Protein AF-N1P8F9-F1 (afdb_monomer_lite)

Sequence (183 aa):
MQRSIFARFGNSSAAVSTLNRLSTTAAPHAKNGYATATGAGAAAATATASSTHAAAAAAAAANHSTQESGFDYEGLIDSELQKKRLDKSYRYFNNINRLAKEFPLAHRQREADKVTVWCSNDYLALSKHPEVLDAMHKTIDKYGCGAGGTRNIAGHNIPTLNLEAELATLHKKEGALVFRHVT

Foldseek 3Di:
DDDDDDDDDDDDDDDDDDDDDDDDDDDDDPDPDDDDDDDDDDDDDDDDDDDDDDDDDDDDPPPPPPPDDDDDPVVVVVVVVVVCVVVVVDDDDFAWAQDLVDPPWTAGPDPVRIDGDPPDPCVVSVVNPPVVVVVVVVCCVPPNDDQPDDCVPSNVDPVQVVVFVVVCVVVVHPTGHDDDDDD

Radius of gyration: 32.6 Å; chains: 1; bounding box: 85×46×85 Å

Structure (mmCIF, N/CA/C/O backbone):
data_AF-N1P8F9-F1
#
_entry.id   AF-N1P8F9-F1
#
loop_
_atom_site.group_PDB
_atom_site.id
_atom_site.type_symbol
_atom_site.label_atom_id
_atom_site.label_alt_id
_atom_site.label_comp_id
_atom_site.label_asym_id
_atom_site.label_entity_id
_atom_site.label_seq_id
_atom_site.pdbx_PDB_ins_code
_atom_site.Cartn_x
_atom_site.Cartn_y
_atom_site.Cartn_z
_atom_site.occupancy
_atom_site.B_iso_or_equiv
_atom_site.auth_seq_id
_atom_site.auth_comp_id
_atom_site.auth_asym_id
_atom_site.auth_atom_id
_atom_site.pdbx_PDB_model_num
ATOM 1 N N . MET A 1 1 ? -54.172 9.645 0.196 1.00 36.47 1 MET A N 1
ATOM 2 C CA . MET A 1 1 ? -54.503 9.492 -1.241 1.00 36.47 1 MET A CA 1
ATOM 3 C C . MET A 1 1 ? -53.285 8.870 -1.918 1.00 36.47 1 MET A C 1
ATOM 5 O O . MET A 1 1 ? -52.241 9.492 -1.876 1.00 36.47 1 MET A O 1
ATOM 9 N N . GLN A 1 2 ? -53.268 7.548 -2.155 1.00 29.28 2 GLN A N 1
ATOM 10 C CA . GLN A 1 2 ? -53.572 6.891 -3.452 1.00 29.28 2 GLN A CA 1
ATOM 11 C C . GLN A 1 2 ? -52.629 7.382 -4.578 1.00 29.28 2 GLN A C 1
ATOM 13 O O . GLN A 1 2 ? -52.598 8.574 -4.825 1.00 29.28 2 GLN A O 1
ATOM 18 N N . ARG A 1 3 ? -51.851 6.567 -5.310 1.00 32.72 3 ARG A N 1
ATOM 19 C CA . ARG A 1 3 ? -52.030 5.173 -5.757 1.00 32.72 3 ARG A CA 1
ATOM 20 C C . ARG A 1 3 ? -50.692 4.523 -6.158 1.00 32.72 3 ARG A C 1
ATOM 22 O O . ARG A 1 3 ? -49.811 5.173 -6.705 1.00 32.72 3 ARG A O 1
ATOM 29 N N . SER A 1 4 ? -50.640 3.213 -5.929 1.00 30.89 4 SER A N 1
ATOM 30 C CA . SER A 1 4 ? -49.749 2.210 -6.523 1.00 30.89 4 SER A CA 1
ATOM 31 C C . SER A 1 4 ? -50.079 1.984 -8.006 1.00 30.89 4 SER A C 1
ATOM 33 O O . SER A 1 4 ? -51.261 1.961 -8.352 1.00 30.89 4 SER A O 1
ATOM 35 N N . ILE A 1 5 ? -49.065 1.748 -8.848 1.00 36.06 5 ILE A N 1
ATOM 36 C CA . ILE A 1 5 ? -49.197 0.964 -10.085 1.00 36.06 5 ILE A CA 1
ATOM 37 C C . ILE A 1 5 ? -48.037 -0.034 -10.138 1.00 36.06 5 ILE A C 1
ATOM 39 O O . ILE A 1 5 ? -46.870 0.328 -10.253 1.00 36.06 5 ILE A O 1
ATOM 43 N N . PHE A 1 6 ? -48.406 -1.306 -10.038 1.00 30.72 6 PHE A N 1
ATOM 44 C CA . PHE A 1 6 ? -47.590 -2.486 -10.277 1.00 30.72 6 PHE A CA 1
ATOM 45 C C . PHE A 1 6 ? -48.003 -3.033 -11.650 1.00 30.72 6 PHE A C 1
ATOM 47 O O . PHE A 1 6 ? -49.199 -3.180 -11.899 1.00 30.72 6 PHE A O 1
ATOM 54 N N . ALA A 1 7 ? -47.053 -3.365 -12.524 1.00 34.94 7 ALA A N 1
ATOM 55 C CA . ALA A 1 7 ? -47.318 -4.161 -13.722 1.00 34.94 7 ALA A CA 1
ATOM 56 C C . ALA A 1 7 ? -46.212 -5.214 -13.885 1.00 34.94 7 ALA A C 1
ATOM 58 O O . ALA A 1 7 ? -45.071 -4.910 -14.223 1.00 34.94 7 ALA A O 1
ATOM 59 N N . ARG A 1 8 ? -46.578 -6.467 -13.600 1.00 31.03 8 ARG A N 1
ATOM 60 C CA . ARG A 1 8 ? -45.898 -7.697 -14.028 1.00 31.03 8 ARG A CA 1
ATOM 61 C C . ARG A 1 8 ? -46.559 -8.154 -15.329 1.00 31.03 8 ARG A C 1
ATOM 63 O O . ARG A 1 8 ? -47.783 -8.167 -15.359 1.00 31.03 8 ARG A O 1
ATOM 70 N N . PHE A 1 9 ? -45.777 -8.603 -16.311 1.00 29.11 9 PHE A N 1
ATOM 71 C CA . PHE A 1 9 ? -45.834 -9.937 -16.950 1.00 29.11 9 PHE A CA 1
ATOM 72 C C . PHE A 1 9 ? -45.071 -9.940 -18.285 1.00 29.11 9 PHE A C 1
ATOM 74 O O . PHE A 1 9 ? -45.156 -8.980 -19.041 1.00 29.11 9 PHE A O 1
ATOM 81 N N . GLY A 1 10 ? -44.413 -11.064 -18.600 1.00 27.61 10 GLY A N 1
ATOM 82 C CA . GLY A 1 10 ? -44.124 -11.441 -19.990 1.00 27.61 10 GLY A CA 1
ATOM 83 C C . GLY A 1 10 ? -42.717 -11.967 -20.254 1.00 27.61 10 GLY A C 1
ATOM 84 O O . GLY A 1 10 ? -41.857 -11.232 -20.715 1.00 27.61 10 GLY A O 1
ATOM 85 N N . ASN A 1 11 ? -42.503 -13.257 -19.997 1.00 31.14 11 ASN A N 1
ATOM 86 C CA . ASN A 1 11 ? -41.357 -14.034 -20.469 1.00 31.14 11 ASN A CA 1
ATOM 87 C C . ASN A 1 11 ? -41.611 -14.486 -21.922 1.00 31.14 11 ASN A C 1
ATOM 89 O O . ASN A 1 11 ? -42.681 -15.038 -22.184 1.00 31.14 11 ASN A O 1
ATOM 93 N N . SER A 1 12 ? -40.657 -14.317 -22.845 1.00 32.44 12 SER A N 1
ATOM 94 C CA . SER A 1 12 ? -40.515 -15.196 -24.018 1.00 32.44 12 SER A CA 1
ATOM 95 C C . SER A 1 12 ? -39.146 -15.076 -24.685 1.00 32.44 12 SER A C 1
ATOM 97 O O . SER A 1 12 ? -38.584 -14.000 -24.857 1.00 32.44 12 SER A O 1
ATOM 99 N N . SER A 1 13 ? -38.644 -16.261 -25.010 1.00 29.50 13 SER A N 1
ATOM 100 C CA . SER A 1 13 ? -37.364 -16.617 -25.604 1.00 29.50 13 SER A CA 1
ATOM 101 C C . SER A 1 13 ? -37.303 -16.326 -27.113 1.00 29.50 13 SER A C 1
ATOM 103 O O . SER A 1 13 ? -38.336 -16.244 -27.770 1.00 29.50 13 SER A O 1
ATOM 105 N N . ALA A 1 14 ? -36.069 -16.318 -27.631 1.00 29.25 14 ALA A N 1
ATOM 106 C CA . ALA A 1 14 ? -35.656 -16.505 -29.027 1.00 29.25 14 ALA A CA 1
ATOM 107 C C . ALA A 1 14 ? -35.648 -15.284 -29.972 1.00 29.25 14 ALA A C 1
ATOM 109 O O . ALA A 1 14 ? -36.623 -14.980 -30.647 1.00 29.25 14 ALA A O 1
ATOM 110 N N . ALA A 1 15 ? -34.453 -14.709 -30.151 1.00 33.34 15 ALA A N 1
ATOM 111 C CA . ALA A 1 15 ? -33.937 -14.336 -31.472 1.00 33.34 15 ALA A CA 1
ATOM 112 C C . ALA A 1 15 ? -32.396 -14.340 -31.433 1.00 33.34 15 ALA A C 1
ATOM 114 O O . ALA A 1 15 ? -31.750 -13.412 -30.954 1.00 33.34 15 ALA A O 1
ATOM 115 N N . VAL A 1 16 ? -31.824 -15.456 -31.886 1.00 33.06 16 VAL A N 1
ATOM 116 C CA . VAL A 1 16 ? -30.393 -15.684 -32.124 1.00 33.06 16 VAL A CA 1
ATOM 117 C C . VAL A 1 16 ? -30.084 -15.351 -33.590 1.00 33.06 16 VAL A C 1
ATOM 119 O O . VAL A 1 16 ? -30.884 -15.669 -34.466 1.00 33.06 16 VAL A O 1
ATOM 122 N N . SER A 1 17 ? -28.882 -14.815 -33.842 1.00 28.36 17 SER A N 1
ATOM 123 C CA . SER A 1 17 ? -28.271 -14.493 -35.152 1.00 28.36 17 SER A CA 1
ATOM 124 C C . SER A 1 17 ? -28.878 -13.259 -35.843 1.00 28.36 17 SER A C 1
ATOM 126 O O . SER A 1 17 ? -30.083 -13.113 -35.939 1.00 28.36 17 SER A O 1
ATOM 128 N N . THR A 1 18 ? -28.131 -12.287 -36.358 1.00 32.38 18 THR A N 1
ATOM 129 C CA . THR A 1 18 ? -26.958 -12.400 -37.227 1.00 32.38 18 THR A CA 1
ATOM 130 C C . THR A 1 18 ? -26.335 -11.009 -37.318 1.00 32.38 18 THR A C 1
ATOM 132 O O . THR A 1 18 ? -27.048 -10.096 -37.701 1.00 32.38 18 THR A O 1
ATOM 135 N N . LEU A 1 19 ? -25.048 -10.832 -37.011 1.00 33.06 19 LEU A N 1
ATOM 136 C CA . LEU A 1 19 ? -24.196 -9.787 -37.603 1.00 33.06 19 LEU A CA 1
ATOM 137 C C . LEU A 1 19 ? -22.738 -10.150 -37.292 1.00 33.06 19 LEU A C 1
ATOM 139 O O . LEU A 1 19 ? -22.164 -9.772 -36.275 1.00 33.06 19 LEU A O 1
ATOM 143 N N . ASN A 1 20 ? -22.169 -10.975 -38.167 1.00 32.41 20 ASN A N 1
ATOM 144 C CA . ASN A 1 20 ?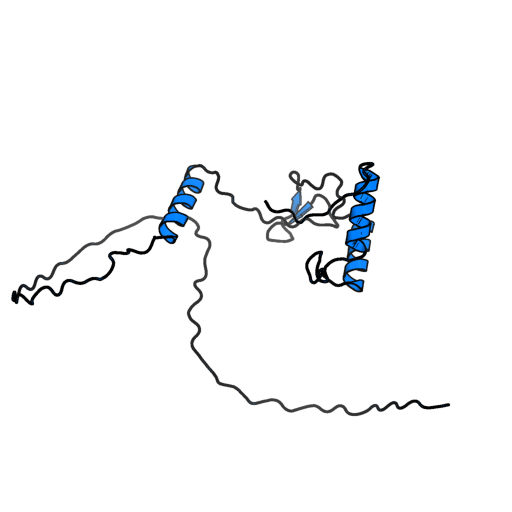 -20.736 -11.215 -38.252 1.00 32.41 20 ASN A CA 1
ATOM 145 C C . ASN A 1 20 ? -20.181 -10.366 -39.406 1.00 32.41 20 ASN A C 1
ATOM 147 O O . ASN A 1 20 ? -20.886 -10.161 -40.395 1.00 32.41 20 ASN A O 1
ATOM 151 N N . ARG A 1 21 ? -18.887 -10.030 -39.299 1.00 32.88 21 ARG A N 1
ATOM 152 C CA . ARG A 1 21 ? -17.953 -9.631 -40.369 1.00 32.88 21 ARG A CA 1
ATOM 153 C C . ARG A 1 21 ? -17.590 -8.138 -40.447 1.00 32.88 21 ARG A C 1
ATOM 155 O O . ARG A 1 21 ? -17.989 -7.440 -41.368 1.00 32.88 21 ARG A O 1
ATOM 162 N N . LEU A 1 22 ? -16.657 -7.725 -39.586 1.00 31.42 22 LEU A N 1
ATOM 163 C CA . LEU A 1 22 ? -15.491 -6.953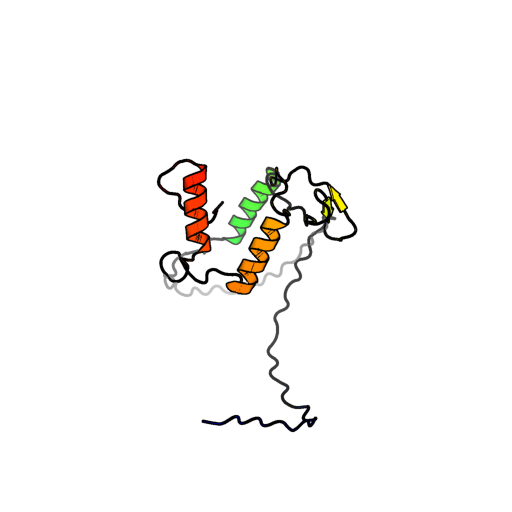 -40.033 1.00 31.42 22 LEU A CA 1
ATOM 164 C C . LEU A 1 22 ? -14.220 -7.587 -39.452 1.00 31.42 22 LEU A C 1
ATOM 166 O O . LEU A 1 22 ? -13.940 -7.513 -38.260 1.00 31.42 22 LEU A O 1
ATOM 170 N N . SER A 1 23 ? -13.489 -8.270 -40.327 1.00 30.50 23 SER A N 1
ATOM 171 C CA . SER A 1 23 ? -12.145 -8.787 -40.110 1.00 30.50 23 SER A CA 1
ATOM 172 C C . SER A 1 23 ? -11.137 -7.736 -40.569 1.00 30.50 23 SER A C 1
ATOM 174 O O . SER A 1 23 ? -11.050 -7.477 -41.770 1.00 30.50 23 SER A O 1
ATOM 176 N N . THR A 1 24 ? -10.345 -7.194 -39.645 1.00 34.19 24 THR A N 1
ATOM 177 C CA . THR A 1 24 ? -9.133 -6.440 -39.984 1.00 34.19 24 THR A CA 1
ATOM 178 C C . THR A 1 24 ? -7.989 -6.939 -39.104 1.00 34.19 24 THR A C 1
ATOM 180 O O . THR A 1 24 ? -7.948 -6.715 -37.901 1.00 34.19 24 THR A O 1
ATOM 183 N N . THR A 1 25 ? -7.139 -7.728 -39.752 1.00 32.22 25 THR A N 1
ATOM 184 C CA . THR A 1 25 ? -5.756 -8.136 -39.475 1.00 32.22 25 THR A CA 1
ATOM 185 C C . THR A 1 25 ? -5.155 -7.729 -38.120 1.00 32.22 25 THR A C 1
ATOM 187 O O . THR A 1 25 ? -4.648 -6.624 -37.951 1.00 32.22 25 THR A O 1
ATOM 190 N N . ALA A 1 26 ? -5.132 -8.673 -37.174 1.00 31.50 26 ALA A N 1
ATOM 191 C CA . ALA A 1 26 ? -4.334 -8.578 -35.955 1.00 31.50 26 ALA A CA 1
ATOM 192 C C . ALA A 1 26 ? -2.853 -8.850 -36.275 1.00 31.50 26 ALA A C 1
ATOM 194 O O . ALA A 1 26 ? -2.502 -9.923 -36.766 1.00 31.50 26 ALA A O 1
ATOM 195 N N . ALA A 1 27 ? -1.988 -7.877 -35.987 1.00 36.25 27 ALA A N 1
ATOM 196 C CA . ALA A 1 27 ? -0.541 -8.065 -35.973 1.00 36.25 27 ALA A CA 1
ATOM 197 C C . ALA A 1 27 ? -0.156 -9.101 -34.894 1.00 36.25 27 ALA A C 1
ATOM 199 O O . ALA A 1 27 ? -0.745 -9.087 -33.806 1.00 36.25 27 ALA A O 1
ATOM 200 N N . PRO A 1 28 ? 0.804 -10.007 -35.149 1.00 33.66 28 PRO A N 1
ATOM 201 C CA . PRO A 1 28 ? 1.161 -11.035 -34.183 1.00 33.66 28 PRO A CA 1
ATOM 202 C C . PRO A 1 28 ? 1.828 -10.393 -32.960 1.00 33.66 28 PRO A C 1
ATOM 204 O O . PRO A 1 28 ? 2.944 -9.887 -33.033 1.00 33.66 28 PRO A O 1
ATOM 207 N N . HIS A 1 29 ? 1.136 -10.427 -31.819 1.00 34.41 29 HIS A N 1
ATOM 208 C CA . HIS A 1 29 ? 1.730 -10.154 -30.514 1.00 34.41 29 HIS A CA 1
ATOM 209 C C . HIS A 1 29 ? 2.824 -11.196 -30.252 1.00 34.41 29 HIS A C 1
ATOM 211 O O . HIS A 1 29 ? 2.536 -12.379 -30.042 1.00 34.41 29 HIS A O 1
ATOM 217 N N . ALA A 1 30 ? 4.080 -10.752 -30.277 1.00 34.31 30 ALA A N 1
ATOM 218 C CA . ALA A 1 30 ? 5.214 -11.552 -29.853 1.00 34.31 30 ALA A CA 1
ATOM 219 C C . ALA A 1 30 ? 5.015 -11.942 -28.382 1.00 34.31 30 ALA A C 1
ATOM 221 O O . ALA A 1 30 ? 4.929 -11.099 -27.489 1.00 34.31 30 ALA A O 1
ATOM 222 N N . LYS A 1 31 ? 4.892 -13.246 -28.126 1.00 32.34 31 LYS A N 1
ATOM 223 C CA . LYS A 1 31 ? 4.905 -13.787 -26.769 1.00 32.34 31 LYS A CA 1
ATOM 224 C C . LYS A 1 31 ? 6.326 -13.617 -26.236 1.00 32.34 31 LYS A C 1
ATOM 226 O O . LYS A 1 31 ? 7.205 -14.387 -26.613 1.00 32.34 31 LYS A O 1
ATOM 231 N N . ASN A 1 32 ? 6.548 -12.631 -25.370 1.00 35.62 32 ASN A N 1
ATOM 232 C CA . ASN A 1 32 ? 7.801 -12.507 -24.630 1.00 35.62 32 ASN A CA 1
ATOM 233 C C . ASN A 1 32 ? 7.923 -13.695 -23.665 1.00 35.62 32 ASN A C 1
ATOM 235 O O . ASN A 1 32 ? 7.431 -13.664 -22.539 1.00 35.62 32 ASN A O 1
ATOM 239 N N . GLY A 1 33 ? 8.539 -14.775 -24.144 1.00 33.12 33 GLY A N 1
ATOM 240 C CA . GLY A 1 33 ? 9.003 -15.875 -23.316 1.00 33.12 33 GLY A CA 1
ATOM 241 C C . GLY A 1 33 ? 10.196 -15.411 -22.488 1.00 33.12 33 GLY A C 1
ATOM 242 O O . GLY A 1 33 ? 11.136 -14.821 -23.015 1.00 33.12 33 GLY A O 1
ATOM 243 N N . TYR A 1 34 ? 10.160 -15.663 -21.183 1.00 35.88 34 TYR A N 1
ATOM 244 C CA . TYR A 1 34 ? 11.325 -15.484 -20.326 1.00 35.88 34 TYR A CA 1
ATOM 245 C C . TYR A 1 34 ? 12.430 -16.439 -20.796 1.00 35.88 34 TYR A C 1
ATOM 247 O O . TYR A 1 34 ? 12.251 -17.656 -20.769 1.00 35.88 34 TYR A O 1
ATOM 255 N N . ALA A 1 35 ? 13.549 -15.887 -21.266 1.00 41.06 35 ALA A N 1
ATOM 256 C CA . ALA A 1 35 ? 14.666 -16.667 -21.779 1.00 41.06 35 ALA A CA 1
ATOM 257 C C . ALA A 1 35 ? 15.420 -17.364 -20.635 1.00 41.06 35 ALA A C 1
ATOM 259 O O . ALA A 1 35 ? 16.011 -16.715 -19.771 1.00 41.06 35 ALA A O 1
ATOM 260 N N . THR A 1 36 ? 15.423 -18.696 -20.657 1.00 35.50 36 THR A N 1
ATOM 261 C CA . THR A 1 36 ? 16.392 -19.543 -19.956 1.00 35.50 36 THR A CA 1
ATOM 262 C C . THR A 1 36 ? 17.626 -19.717 -20.844 1.00 35.50 36 THR A C 1
ATOM 264 O O . THR A 1 36 ? 17.520 -19.993 -22.036 1.00 35.50 36 THR A O 1
ATOM 267 N N . ALA A 1 37 ? 18.812 -19.498 -20.280 1.00 34.03 37 ALA A N 1
ATOM 268 C CA . ALA A 1 37 ? 20.069 -19.458 -21.020 1.00 34.03 37 ALA A CA 1
ATOM 269 C C . ALA A 1 37 ? 20.584 -20.864 -21.376 1.00 34.03 37 ALA A C 1
ATOM 271 O O . ALA A 1 37 ? 20.960 -21.602 -20.471 1.00 34.03 37 ALA A O 1
ATOM 272 N N . THR A 1 38 ? 20.699 -21.188 -22.671 1.00 33.59 38 THR A N 1
ATOM 273 C CA . THR A 1 38 ? 21.616 -22.227 -23.185 1.00 33.59 38 THR A CA 1
ATOM 274 C C . THR A 1 38 ? 22.001 -21.967 -24.648 1.00 33.59 38 THR A C 1
ATOM 276 O O . THR A 1 38 ? 21.130 -21.968 -25.512 1.00 33.59 38 THR A O 1
ATOM 279 N N . GLY A 1 39 ? 23.309 -21.856 -24.917 1.00 31.88 39 GLY A N 1
ATOM 280 C CA . GLY A 1 39 ? 23.937 -22.367 -26.147 1.00 31.88 39 GLY A CA 1
ATOM 281 C C . GLY A 1 39 ? 24.210 -21.376 -27.282 1.00 31.88 39 GLY A C 1
ATOM 282 O O . GLY A 1 39 ? 23.336 -21.088 -28.086 1.00 31.88 39 GLY A O 1
ATOM 283 N N . ALA A 1 40 ? 25.465 -20.935 -27.388 1.00 29.08 40 ALA A N 1
ATOM 284 C CA . ALA A 1 40 ? 26.034 -20.251 -28.548 1.00 29.08 40 ALA A CA 1
ATOM 285 C C . ALA A 1 40 ? 26.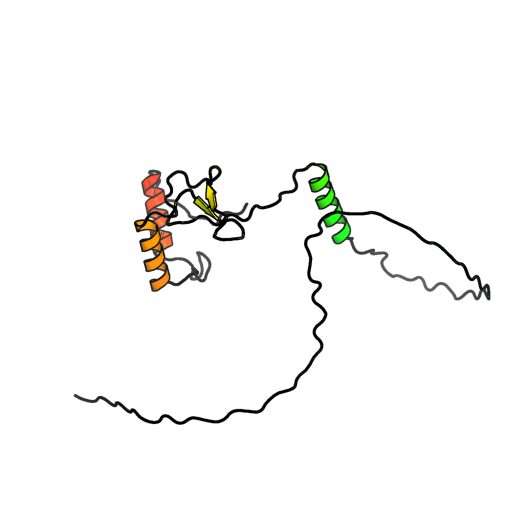300 -21.224 -29.714 1.00 29.08 40 ALA A C 1
ATOM 287 O O . ALA A 1 40 ? 26.651 -22.379 -29.473 1.00 29.08 40 ALA A O 1
ATOM 288 N N . GLY A 1 41 ? 26.246 -20.741 -30.963 1.00 28.27 41 GLY A N 1
ATOM 289 C CA . GLY A 1 41 ? 26.826 -21.476 -32.089 1.00 28.27 41 GLY A CA 1
ATOM 290 C C . GLY A 1 41 ? 26.500 -20.961 -33.495 1.00 28.27 41 GLY A C 1
ATOM 291 O O . GLY A 1 41 ? 25.357 -21.017 -33.924 1.00 28.27 41 GLY A O 1
ATOM 292 N N . ALA A 1 42 ? 27.575 -20.617 -34.211 1.00 29.86 42 ALA A N 1
ATOM 293 C CA . ALA A 1 42 ? 27.784 -20.706 -35.662 1.00 29.86 42 ALA A CA 1
ATOM 294 C C . ALA A 1 42 ? 27.344 -19.548 -36.585 1.00 29.86 42 ALA A C 1
ATOM 296 O O . ALA A 1 42 ? 26.180 -19.338 -36.911 1.00 29.86 42 ALA A O 1
ATOM 297 N N . ALA A 1 43 ? 28.380 -18.867 -37.079 1.00 29.75 43 ALA A N 1
ATOM 298 C CA . ALA A 1 43 ? 28.417 -17.999 -38.245 1.00 29.75 43 ALA A CA 1
ATOM 299 C C . ALA A 1 43 ? 28.327 -18.781 -39.571 1.00 29.75 43 ALA A C 1
ATOM 301 O O . ALA A 1 43 ? 28.744 -19.937 -39.633 1.00 29.75 43 ALA A O 1
ATOM 302 N N . ALA A 1 44 ? 27.924 -18.098 -40.649 1.00 30.22 44 ALA A N 1
ATOM 303 C CA . ALA A 1 44 ? 28.349 -18.415 -42.014 1.00 30.22 44 ALA A CA 1
ATOM 304 C C . ALA A 1 44 ? 28.272 -17.170 -42.925 1.00 30.22 44 ALA A C 1
ATOM 306 O O . ALA A 1 44 ? 27.201 -16.612 -43.151 1.00 30.22 44 ALA A O 1
ATOM 307 N N . ALA A 1 45 ? 29.435 -16.756 -43.437 1.00 28.25 45 ALA A N 1
ATOM 308 C CA . ALA A 1 45 ? 29.609 -15.899 -44.614 1.00 28.25 45 ALA A CA 1
ATOM 309 C C . ALA A 1 45 ? 29.226 -16.686 -45.886 1.00 28.25 45 ALA A C 1
ATOM 311 O O . ALA A 1 45 ? 29.300 -17.913 -45.891 1.00 28.25 45 ALA A O 1
ATOM 312 N N . THR A 1 46 ? 28.800 -16.084 -47.000 1.00 26.86 46 THR A N 1
ATOM 313 C CA . THR A 1 46 ? 29.565 -15.606 -48.193 1.00 26.86 46 THR A CA 1
ATOM 314 C C . THR A 1 46 ? 28.454 -15.497 -49.284 1.00 26.86 46 THR A C 1
ATOM 316 O O . THR A 1 46 ? 27.503 -16.267 -49.219 1.00 26.86 46 THR A O 1
ATOM 319 N N . ALA A 1 47 ? 28.381 -14.607 -50.275 1.00 29.20 47 ALA A N 1
ATOM 320 C CA . ALA A 1 47 ? 29.374 -14.259 -51.275 1.00 29.20 47 ALA A CA 1
ATOM 321 C C . ALA A 1 47 ? 28.922 -13.063 -52.138 1.00 29.20 47 ALA A C 1
ATOM 323 O O . ALA A 1 47 ? 27.740 -12.776 -52.314 1.00 29.20 47 ALA A O 1
ATOM 324 N N . THR A 1 48 ? 29.946 -12.430 -52.690 1.00 27.77 48 THR A N 1
ATOM 325 C CA . THR A 1 48 ? 30.040 -11.293 -53.601 1.00 27.77 48 THR A CA 1
ATOM 326 C C . THR A 1 48 ? 29.405 -11.533 -54.976 1.00 27.77 48 THR A C 1
ATOM 328 O O . THR A 1 48 ? 29.597 -12.592 -55.567 1.00 27.77 48 THR A O 1
ATOM 331 N N . ALA A 1 49 ? 28.790 -10.496 -55.554 1.00 30.83 49 ALA A N 1
ATOM 332 C CA . ALA A 1 49 ? 28.678 -10.343 -57.005 1.00 30.83 49 ALA A CA 1
ATOM 333 C C . ALA A 1 49 ? 28.850 -8.864 -57.387 1.00 30.83 49 ALA A C 1
ATOM 335 O O . ALA A 1 49 ? 27.967 -8.034 -57.181 1.00 30.83 49 ALA A O 1
ATOM 336 N N . SER A 1 50 ? 30.028 -8.545 -57.918 1.00 29.23 50 SER A N 1
ATOM 337 C CA . SER A 1 50 ? 30.372 -7.246 -58.488 1.00 29.23 50 SER A CA 1
ATOM 338 C C . SER A 1 50 ? 29.761 -7.117 -59.883 1.00 29.23 50 SER A C 1
ATOM 340 O O . SER A 1 50 ? 29.999 -7.969 -60.735 1.00 29.23 50 SER A O 1
ATOM 342 N N . SER A 1 51 ? 29.042 -6.027 -60.150 1.00 32.66 51 SER A N 1
ATOM 343 C CA . SER A 1 51 ? 28.820 -5.554 -61.520 1.00 32.66 51 SER A CA 1
ATOM 344 C C . SER A 1 51 ? 29.081 -4.051 -61.582 1.00 32.66 51 SER A C 1
ATOM 346 O O . SER A 1 51 ? 28.355 -3.220 -61.048 1.00 32.66 51 SER A O 1
ATOM 348 N N . THR A 1 52 ? 30.221 -3.721 -62.175 1.00 31.98 52 THR A N 1
ATOM 349 C CA . THR A 1 52 ? 30.641 -2.380 -62.570 1.00 31.98 52 THR A CA 1
ATOM 350 C C . THR A 1 52 ? 29.871 -1.967 -63.813 1.00 31.98 52 THR A C 1
ATOM 352 O O . THR A 1 52 ? 30.049 -2.648 -64.811 1.00 31.98 52 THR A O 1
ATOM 355 N N . HIS A 1 53 ? 29.127 -0.856 -63.810 1.00 29.20 53 HIS A N 1
ATOM 356 C CA . HIS A 1 53 ? 28.967 -0.019 -65.007 1.00 29.20 53 HIS A CA 1
ATOM 357 C C . HIS A 1 53 ? 28.520 1.416 -64.680 1.00 29.20 53 HIS A C 1
ATOM 359 O O . HIS A 1 53 ? 27.546 1.643 -63.972 1.00 29.20 53 HIS A O 1
ATOM 365 N N . ALA A 1 54 ? 29.237 2.340 -65.327 1.00 29.73 54 ALA A N 1
ATOM 366 C CA . ALA A 1 54 ? 28.838 3.678 -65.758 1.00 29.73 54 ALA A CA 1
ATOM 367 C C . ALA A 1 54 ? 28.693 4.782 -64.695 1.00 29.73 54 ALA A C 1
ATOM 369 O O . ALA A 1 54 ? 27.638 5.023 -64.117 1.00 29.73 54 ALA A O 1
ATOM 370 N N . ALA A 1 55 ? 29.778 5.549 -64.561 1.00 35.31 55 ALA A N 1
ATOM 371 C CA . ALA A 1 55 ? 29.764 6.905 -64.042 1.00 35.31 55 ALA A CA 1
ATOM 372 C C . ALA A 1 55 ? 28.946 7.829 -64.964 1.00 35.31 55 ALA A C 1
ATOM 374 O O . ALA A 1 55 ? 29.268 7.980 -66.142 1.00 35.31 55 ALA A O 1
ATOM 375 N N . ALA A 1 56 ? 27.938 8.493 -64.404 1.00 32.78 56 ALA A N 1
ATOM 376 C CA . ALA A 1 56 ? 27.336 9.694 -64.967 1.00 32.78 56 ALA A CA 1
ATOM 377 C C . ALA A 1 56 ? 27.202 10.719 -63.835 1.00 32.78 56 ALA A C 1
ATOM 379 O O . ALA A 1 56 ? 26.433 10.538 -62.893 1.00 32.78 56 ALA A O 1
ATOM 380 N N . ALA A 1 57 ? 28.025 11.764 -63.906 1.00 41.03 57 ALA A N 1
ATOM 381 C CA . ALA A 1 57 ? 28.032 12.873 -62.969 1.00 41.03 57 ALA A CA 1
ATOM 382 C C . ALA A 1 57 ? 26.748 13.701 -63.137 1.00 41.03 57 ALA A C 1
ATOM 384 O O . ALA A 1 57 ? 26.631 14.499 -64.065 1.00 41.03 57 ALA A O 1
ATOM 385 N N . ALA A 1 58 ? 25.786 13.497 -62.238 1.00 38.53 58 ALA A N 1
ATOM 386 C CA . ALA A 1 58 ? 24.647 14.385 -62.060 1.00 38.53 58 ALA A CA 1
ATOM 387 C C . ALA A 1 58 ? 24.999 15.425 -60.988 1.00 38.53 58 ALA A C 1
ATOM 389 O O . ALA A 1 58 ? 25.458 15.084 -59.898 1.00 38.53 58 ALA A O 1
ATOM 390 N N . ALA A 1 59 ? 24.826 16.695 -61.349 1.00 40.09 59 ALA A N 1
ATOM 391 C CA . ALA A 1 59 ? 25.132 17.866 -60.545 1.00 40.09 59 ALA A CA 1
ATOM 392 C C . ALA A 1 59 ? 24.599 17.744 -59.107 1.00 40.09 59 ALA A C 1
ATOM 394 O O . ALA A 1 59 ? 23.421 17.461 -58.885 1.00 40.09 59 ALA A O 1
ATOM 395 N N . ALA A 1 60 ? 25.487 17.981 -58.141 1.00 46.16 60 ALA A N 1
ATOM 396 C CA . ALA A 1 60 ? 25.173 17.995 -56.723 1.00 46.16 60 ALA A CA 1
ATOM 397 C C . ALA A 1 60 ? 24.232 19.167 -56.410 1.00 46.16 60 ALA A C 1
ATOM 399 O O . ALA A 1 60 ? 24.671 20.288 -56.153 1.00 46.16 60 ALA A O 1
ATOM 400 N N . ALA A 1 61 ? 22.926 18.905 -56.427 1.00 46.56 61 ALA A N 1
ATOM 401 C CA . ALA A 1 61 ? 21.985 19.716 -55.675 1.00 46.56 61 ALA A CA 1
ATOM 402 C C . ALA A 1 61 ? 22.438 19.666 -54.210 1.00 46.56 61 ALA A C 1
ATOM 404 O O . ALA A 1 61 ? 22.512 18.585 -53.623 1.00 46.56 61 ALA A O 1
ATOM 405 N N . ALA A 1 62 ? 22.816 20.816 -53.648 1.00 49.31 62 ALA A N 1
ATOM 406 C CA . ALA A 1 62 ? 23.169 20.923 -52.241 1.00 49.31 62 ALA A CA 1
ATOM 407 C C . ALA A 1 62 ? 21.954 20.482 -51.417 1.00 49.31 62 ALA A C 1
ATOM 409 O O . ALA A 1 62 ? 20.956 21.193 -51.308 1.00 49.31 62 ALA A O 1
ATOM 410 N N . ASN A 1 63 ? 22.016 19.252 -50.914 1.00 53.88 63 ASN A N 1
ATOM 411 C CA . ASN A 1 63 ? 20.953 18.661 -50.130 1.00 53.88 63 ASN A CA 1
ATOM 412 C C . ASN A 1 63 ? 20.990 19.343 -48.759 1.00 53.88 63 ASN A C 1
ATOM 414 O O . ASN A 1 63 ? 21.800 18.998 -47.903 1.00 53.88 63 ASN A O 1
ATOM 418 N N . HIS A 1 64 ? 20.147 20.356 -48.566 1.00 54.72 64 HIS A N 1
ATOM 419 C CA . HIS A 1 64 ? 19.958 21.038 -47.283 1.00 54.72 64 HIS A CA 1
ATOM 420 C C . HIS A 1 64 ? 19.137 20.185 -46.298 1.00 54.72 64 HIS A C 1
ATOM 422 O O . HIS A 1 64 ? 18.376 20.711 -45.490 1.00 54.72 64 HIS A O 1
ATOM 428 N N . SER A 1 65 ? 19.265 18.857 -46.362 1.00 58.88 65 SER A N 1
ATOM 429 C CA . SER A 1 65 ? 18.728 17.972 -45.339 1.00 58.88 65 SER A CA 1
ATOM 430 C C . SER A 1 65 ? 19.593 18.119 -44.091 1.00 58.88 65 SER A C 1
ATOM 432 O O . SER A 1 65 ? 20.787 17.813 -44.116 1.00 58.88 65 SER A O 1
ATOM 434 N N . THR A 1 66 ? 19.004 18.602 -43.004 1.00 58.88 66 THR A N 1
ATOM 435 C CA . THR A 1 66 ? 19.608 18.583 -41.670 1.00 58.88 66 THR A CA 1
ATOM 436 C C . THR A 1 66 ? 20.111 17.171 -41.353 1.00 58.88 66 THR A C 1
ATOM 438 O O . THR A 1 66 ? 19.336 16.218 -41.406 1.00 58.88 66 THR A O 1
ATOM 441 N N . GLN A 1 67 ? 21.408 17.035 -41.057 1.00 61.62 67 GLN A N 1
ATOM 442 C CA . GLN A 1 67 ? 22.090 15.788 -40.663 1.00 61.62 67 GLN A CA 1
ATOM 443 C C . GLN A 1 67 ? 21.709 15.381 -39.228 1.00 61.62 67 GLN A C 1
ATOM 445 O O . GLN A 1 67 ? 22.557 15.187 -38.364 1.00 61.62 67 GLN A O 1
ATOM 450 N N . GLU A 1 68 ? 20.415 15.315 -38.949 1.00 66.38 68 GLU A N 1
ATOM 451 C CA . GLU A 1 68 ? 19.889 14.922 -37.648 1.00 66.38 68 GLU A CA 1
ATOM 452 C C . GLU A 1 68 ? 19.696 13.401 -37.671 1.00 66.38 68 GLU A C 1
ATOM 454 O O . GLU A 1 68 ? 18.658 12.888 -38.091 1.00 66.38 68 GLU A O 1
ATOM 459 N N . SER A 1 69 ? 20.722 12.651 -37.261 1.00 75.75 69 SER A N 1
ATOM 460 C CA . SER A 1 69 ? 20.522 11.253 -36.879 1.00 75.75 69 SER A CA 1
ATOM 461 C C . SER A 1 69 ? 19.727 11.227 -35.574 1.00 75.75 69 SER A C 1
ATOM 463 O O . SER A 1 69 ? 20.194 11.762 -34.567 1.00 75.75 69 SER A O 1
ATOM 465 N N . GLY A 1 70 ? 18.536 10.624 -35.583 1.00 83.19 70 GLY A N 1
ATOM 466 C CA . GLY A 1 70 ? 17.721 10.484 -34.377 1.00 83.19 70 GLY A CA 1
ATOM 467 C C . GLY A 1 70 ? 18.494 9.796 -33.247 1.00 83.19 70 GLY A C 1
ATOM 468 O O . GLY A 1 70 ? 19.275 8.876 -33.490 1.00 83.19 70 GLY A O 1
ATOM 469 N N . PHE A 1 71 ? 18.295 10.259 -32.014 1.00 88.50 71 PHE A N 1
ATOM 470 C CA . PHE A 1 71 ? 18.919 9.658 -30.838 1.00 88.50 71 PHE A CA 1
ATOM 471 C C . PHE A 1 71 ? 18.427 8.215 -30.640 1.00 88.50 71 PHE A C 1
ATOM 473 O O . PHE A 1 71 ? 17.219 7.972 -30.613 1.00 88.50 71 PHE A O 1
ATOM 480 N N . ASP A 1 72 ? 19.351 7.265 -30.474 1.00 92.19 72 ASP A N 1
ATOM 481 C CA . ASP A 1 72 ? 19.015 5.864 -30.208 1.00 92.19 72 ASP A CA 1
ATOM 482 C C . ASP A 1 72 ? 18.655 5.657 -28.728 1.00 92.19 72 ASP A C 1
ATOM 484 O O . ASP A 1 72 ? 19.507 5.435 -27.861 1.00 92.19 72 ASP A O 1
ATOM 48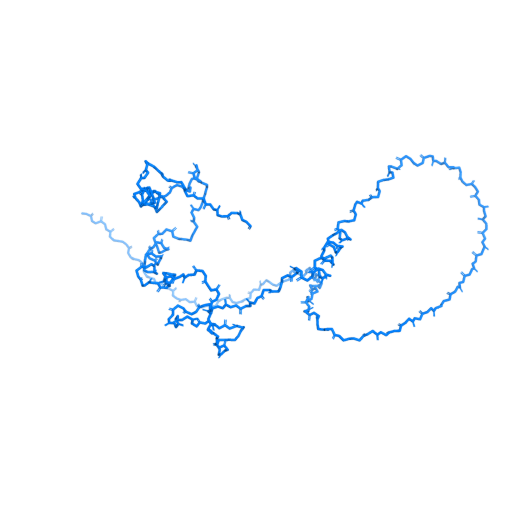8 N N . TYR A 1 73 ? 17.360 5.751 -28.433 1.00 95.12 73 TYR A N 1
ATOM 489 C CA . TYR A 1 73 ? 16.830 5.497 -27.097 1.00 95.12 73 TYR A CA 1
ATOM 490 C C . TYR A 1 73 ? 16.926 4.022 -26.694 1.00 95.12 73 TYR A C 1
ATOM 492 O O . TYR A 1 73 ? 17.159 3.741 -25.518 1.00 95.12 73 TYR A O 1
ATOM 500 N N . GLU A 1 74 ? 16.759 3.086 -27.634 1.00 94.25 74 GLU A N 1
ATOM 501 C CA . GLU A 1 74 ? 16.791 1.650 -27.333 1.00 94.25 74 GLU A CA 1
ATOM 502 C C . GLU A 1 74 ? 18.201 1.225 -26.922 1.00 94.25 74 GLU A C 1
ATOM 504 O O . GLU A 1 74 ? 18.378 0.636 -25.854 1.00 94.25 74 GLU A O 1
ATOM 509 N N . GLY A 1 75 ? 19.217 1.639 -27.686 1.00 94.19 75 GLY A N 1
ATOM 510 C CA . GLY A 1 75 ? 20.618 1.385 -27.359 1.00 94.19 75 GLY A CA 1
ATOM 511 C C . GLY A 1 75 ? 21.047 1.994 -26.021 1.00 94.19 75 GLY A C 1
ATOM 512 O O . GLY A 1 75 ? 21.798 1.366 -25.268 1.00 94.19 75 GLY A O 1
ATOM 513 N N . LEU A 1 76 ? 20.539 3.184 -25.667 1.00 95.25 76 LEU A N 1
ATOM 514 C CA . LEU A 1 76 ? 20.790 3.773 -24.347 1.00 95.25 76 LEU A CA 1
ATOM 515 C C . LEU A 1 76 ? 20.153 2.944 -23.223 1.00 95.25 76 LEU A C 1
ATOM 517 O O . LEU A 1 76 ? 20.828 2.649 -22.235 1.00 95.25 76 LEU A O 1
ATOM 521 N N . ILE A 1 77 ? 18.878 2.565 -23.358 1.00 96.56 77 ILE A N 1
ATOM 522 C CA . ILE A 1 77 ? 18.161 1.776 -22.342 1.00 96.56 77 ILE A CA 1
ATOM 523 C C . ILE A 1 77 ? 18.861 0.433 -22.128 1.00 96.56 77 ILE A C 1
ATOM 525 O O . ILE A 1 77 ? 19.098 0.036 -20.983 1.00 96.56 77 ILE A O 1
ATOM 529 N N . ASP A 1 78 ? 19.245 -0.238 -23.213 1.00 96.19 78 ASP A N 1
ATOM 530 C CA . ASP A 1 78 ? 19.946 -1.514 -23.150 1.00 96.19 78 ASP A CA 1
ATOM 531 C C . ASP A 1 78 ? 21.324 -1.373 -22.509 1.00 96.19 78 ASP A C 1
ATOM 533 O O . ASP A 1 78 ? 21.685 -2.178 -21.648 1.00 96.19 78 ASP A O 1
ATOM 537 N N . SER A 1 79 ? 22.079 -0.329 -22.854 1.00 96.00 79 SER A N 1
ATOM 538 C CA . SER A 1 79 ? 23.380 -0.050 -22.242 1.00 96.00 79 SER A CA 1
ATOM 539 C C . SER A 1 79 ? 23.270 0.133 -20.724 1.00 96.00 79 SER A C 1
ATOM 541 O O . SER A 1 79 ? 23.980 -0.532 -19.963 1.00 96.00 79 SER A O 1
ATOM 543 N N . GLU A 1 80 ? 22.332 0.961 -20.253 1.00 96.38 80 GLU A N 1
ATOM 544 C CA . GLU A 1 80 ? 22.100 1.176 -18.818 1.00 96.38 80 GLU A CA 1
ATOM 545 C C . GLU A 1 80 ? 21.608 -0.095 -18.107 1.00 96.38 80 GLU A C 1
ATOM 547 O O . GLU A 1 80 ? 22.027 -0.411 -16.987 1.00 96.38 80 GLU A O 1
ATOM 552 N N . LEU A 1 81 ? 20.770 -0.889 -18.774 1.00 95.81 81 LEU A N 1
ATOM 553 C CA . LEU A 1 81 ? 20.308 -2.169 -18.252 1.00 95.81 81 LEU A CA 1
ATOM 554 C C . LEU A 1 81 ? 21.455 -3.181 -18.121 1.00 95.81 81 LEU A C 1
ATOM 556 O O . LEU A 1 81 ? 21.534 -3.898 -17.119 1.00 95.81 81 LEU A O 1
ATOM 560 N N . GLN A 1 82 ? 22.361 -3.238 -19.100 1.00 96.00 82 GLN A N 1
ATOM 561 C CA . GLN A 1 82 ? 23.529 -4.115 -19.051 1.00 96.00 82 GLN A CA 1
ATOM 562 C C . GLN A 1 82 ? 24.508 -3.697 -17.955 1.00 96.00 82 GLN A C 1
ATOM 564 O O . GLN A 1 82 ? 25.004 -4.571 -17.244 1.00 96.00 82 GLN A O 1
ATOM 569 N N . LYS A 1 83 ? 24.708 -2.391 -17.724 1.00 96.69 83 LYS A N 1
ATOM 570 C CA . LYS A 1 83 ? 25.484 -1.902 -16.570 1.00 96.69 83 LYS A CA 1
ATOM 571 C C . LYS A 1 83 ? 24.920 -2.451 -15.256 1.00 96.69 83 LYS A C 1
ATOM 573 O O . LYS A 1 83 ? 25.674 -3.019 -14.470 1.00 96.69 83 LYS A O 1
ATOM 578 N N . LYS A 1 84 ? 23.591 -2.415 -15.079 1.00 96.94 84 LYS A N 1
ATOM 579 C CA . LYS A 1 84 ? 22.912 -2.982 -13.896 1.00 96.94 84 LYS A CA 1
ATOM 580 C C . LYS A 1 84 ? 22.990 -4.508 -13.777 1.00 96.94 84 LYS A C 1
ATOM 582 O O . LYS A 1 84 ? 22.869 -5.090 -12.698 1.00 96.94 84 LYS A O 1
ATOM 587 N N . ARG A 1 85 ? 23.113 -5.214 -14.898 1.00 95.75 85 ARG A N 1
ATOM 588 C CA . ARG A 1 85 ? 23.295 -6.675 -14.896 1.00 95.75 85 ARG A CA 1
ATOM 589 C C . ARG A 1 85 ? 24.736 -7.055 -14.576 1.00 95.75 85 ARG A C 1
ATOM 591 O O . ARG A 1 85 ? 24.961 -8.071 -13.912 1.00 95.75 85 ARG A O 1
ATOM 598 N N . LEU A 1 86 ? 25.690 -6.242 -15.026 1.00 96.94 86 LEU A N 1
ATOM 599 C CA . LEU A 1 86 ? 27.112 -6.404 -14.752 1.00 96.94 86 LEU A CA 1
ATOM 600 C C . LEU A 1 86 ? 27.431 -6.095 -13.285 1.00 96.94 86 LEU A C 1
ATOM 602 O O . LEU A 1 86 ? 28.089 -6.901 -12.634 1.00 96.94 86 LEU A O 1
ATOM 606 N N . ASP A 1 87 ? 26.886 -4.999 -12.747 1.00 96.38 87 ASP A N 1
ATOM 607 C CA . ASP A 1 87 ? 27.051 -4.590 -11.343 1.00 96.38 87 ASP A CA 1
ATOM 608 C C . ASP A 1 87 ? 26.229 -5.438 -10.343 1.00 96.38 87 ASP A C 1
ATOM 610 O O . ASP A 1 87 ? 26.318 -5.235 -9.133 1.00 96.38 87 ASP A O 1
ATOM 614 N N . LYS A 1 88 ? 25.428 -6.396 -10.844 1.00 95.00 88 LYS A N 1
ATOM 615 C CA . LYS A 1 88 ? 24.518 -7.271 -10.076 1.00 95.00 88 LYS A CA 1
ATOM 616 C C . LYS A 1 88 ? 23.461 -6.530 -9.241 1.00 95.00 88 LYS A C 1
ATOM 618 O O . LYS A 1 88 ? 22.795 -7.150 -8.417 1.00 95.00 88 LYS A O 1
ATOM 623 N N . SER A 1 89 ? 23.241 -5.239 -9.487 1.00 96.06 89 SER A N 1
ATOM 624 C CA . SER A 1 89 ? 22.184 -4.425 -8.874 1.00 96.06 89 SER A CA 1
ATOM 625 C C . SER A 1 89 ? 20.825 -4.598 -9.555 1.00 96.06 89 SER A C 1
ATOM 627 O O . SER A 1 89 ? 19.816 -4.065 -9.075 1.00 96.06 89 SER A O 1
ATOM 629 N N . TYR A 1 90 ? 20.777 -5.324 -10.676 1.00 95.44 90 TYR A N 1
ATOM 630 C CA . TYR A 1 90 ? 19.531 -5.706 -11.323 1.00 95.44 90 TYR A CA 1
ATOM 631 C C . TYR A 1 90 ? 18.672 -6.577 -10.398 1.00 95.44 90 TYR A C 1
ATOM 633 O O . TYR A 1 90 ? 19.140 -7.558 -9.820 1.00 95.44 90 TYR A O 1
ATOM 641 N N . ARG A 1 91 ? 17.392 -6.220 -10.265 1.00 95.62 91 ARG A N 1
ATOM 642 C CA . ARG A 1 91 ? 16.477 -6.831 -9.297 1.00 95.62 91 ARG A CA 1
ATOM 643 C C . ARG A 1 91 ? 15.520 -7.786 -9.989 1.00 95.62 91 ARG A C 1
ATOM 645 O O . ARG A 1 91 ? 14.784 -7.389 -10.887 1.00 95.62 91 ARG A O 1
ATOM 652 N N . TYR A 1 92 ? 15.487 -9.019 -9.501 1.00 94.00 92 TYR A N 1
ATOM 653 C CA . TYR A 1 92 ? 14.440 -9.980 -9.821 1.00 94.00 92 TYR A CA 1
ATOM 654 C C . TYR A 1 92 ? 13.422 -9.975 -8.686 1.00 94.00 92 TYR A C 1
ATOM 656 O O . TYR A 1 92 ? 13.777 -10.191 -7.526 1.00 94.00 92 TYR A O 1
ATOM 664 N N . PHE A 1 93 ? 12.163 -9.695 -9.007 1.00 94.31 93 PHE A N 1
ATOM 665 C CA . PHE A 1 93 ? 11.107 -9.671 -8.004 1.00 94.31 93 PHE A CA 1
ATOM 666 C C . PHE A 1 93 ? 10.556 -11.072 -7.769 1.00 94.31 93 PHE A C 1
ATOM 668 O O . PHE A 1 93 ? 10.164 -11.776 -8.699 1.00 94.31 93 PHE A O 1
ATOM 675 N N . ASN A 1 94 ? 10.501 -11.460 -6.498 1.00 93.00 94 ASN A N 1
ATOM 676 C CA . ASN A 1 94 ? 9.880 -12.707 -6.090 1.00 93.00 94 ASN A CA 1
ATOM 677 C C . ASN A 1 94 ? 8.364 -12.519 -6.001 1.00 93.00 94 ASN A C 1
ATOM 679 O O . ASN A 1 94 ? 7.887 -11.607 -5.329 1.00 93.00 94 ASN A O 1
ATOM 683 N N . ASN A 1 95 ? 7.609 -13.410 -6.644 1.00 93.56 95 ASN A N 1
ATOM 684 C CA . ASN A 1 95 ? 6.157 -13.460 -6.497 1.00 93.56 95 ASN A CA 1
ATOM 685 C C . ASN A 1 95 ? 5.804 -14.038 -5.117 1.00 93.56 95 ASN A C 1
ATOM 687 O O . ASN A 1 95 ? 6.065 -15.217 -4.865 1.00 93.56 95 ASN A O 1
ATOM 691 N N . ILE A 1 96 ? 5.259 -13.194 -4.237 1.00 93.50 96 ILE A N 1
ATOM 692 C CA . ILE A 1 96 ? 4.890 -13.522 -2.856 1.00 93.50 96 ILE A CA 1
ATOM 693 C C . ILE A 1 96 ? 3.508 -12.931 -2.562 1.00 93.50 96 ILE A C 1
ATOM 695 O O . ILE A 1 96 ? 3.345 -11.713 -2.511 1.00 93.50 96 ILE A O 1
ATOM 699 N N . ASN A 1 97 ? 2.529 -13.797 -2.309 1.00 93.12 97 ASN A N 1
ATOM 700 C CA . ASN A 1 97 ? 1.153 -13.430 -1.978 1.00 93.12 97 ASN A CA 1
ATOM 701 C C . ASN A 1 97 ? 0.880 -13.764 -0.509 1.00 93.12 97 ASN A C 1
ATOM 703 O O . ASN A 1 97 ? 0.803 -14.935 -0.135 1.00 93.12 97 ASN A O 1
ATOM 707 N N . ARG A 1 98 ? 0.785 -12.740 0.347 1.00 92.56 98 ARG A N 1
ATOM 708 C CA . ARG A 1 98 ? 0.616 -12.918 1.800 1.00 92.56 98 ARG A CA 1
ATOM 709 C C . ARG A 1 98 ? -0.801 -13.390 2.136 1.00 92.56 98 ARG A C 1
ATOM 711 O O . ARG A 1 98 ? -1.773 -12.810 1.659 1.00 92.56 98 ARG A O 1
ATOM 718 N N . LEU A 1 99 ? -0.915 -14.406 2.991 1.00 91.25 99 LEU A N 1
ATOM 719 C CA . LEU A 1 99 ? -2.197 -14.982 3.395 1.00 91.25 99 LEU A CA 1
ATOM 720 C C . LEU A 1 99 ? -2.716 -14.301 4.667 1.00 91.25 99 LEU A C 1
ATOM 722 O O . LEU A 1 99 ? -2.156 -14.477 5.746 1.00 91.25 99 LEU A O 1
ATOM 726 N N . ALA A 1 100 ? -3.828 -13.566 4.569 1.00 90.69 100 ALA A N 1
ATOM 727 C CA . ALA A 1 100 ? -4.407 -12.852 5.715 1.00 90.69 100 ALA A CA 1
ATOM 728 C C . ALA A 1 100 ? -4.846 -13.787 6.862 1.00 90.69 100 ALA A C 1
ATOM 730 O O . ALA A 1 100 ? -4.689 -13.447 8.033 1.00 90.69 100 ALA A O 1
ATOM 731 N N . LYS A 1 101 ? -5.368 -14.978 6.529 1.00 90.81 101 LYS A N 1
ATOM 732 C CA . LYS A 1 101 ? -5.836 -15.981 7.505 1.00 90.81 101 LYS A CA 1
ATOM 733 C C . LYS A 1 101 ? -4.699 -16.762 8.168 1.00 90.81 101 LYS A C 1
ATOM 735 O O . LYS A 1 101 ? -4.883 -17.286 9.259 1.00 90.81 101 LYS A O 1
ATOM 740 N N . GLU A 1 102 ? -3.541 -16.839 7.518 1.00 88.81 102 GLU A N 1
ATOM 741 C CA . GLU A 1 102 ? -2.419 -17.692 7.920 1.00 88.81 102 GLU A CA 1
ATOM 742 C C . GLU A 1 102 ? -1.131 -16.867 8.077 1.00 88.81 102 GLU A C 1
ATOM 744 O O . GLU A 1 102 ? -0.094 -17.209 7.527 1.00 88.81 102 GLU A O 1
ATOM 749 N N . PHE A 1 103 ? -1.168 -15.746 8.799 1.00 85.38 103 PHE A N 1
ATOM 750 C CA . PHE A 1 103 ? 0.034 -14.933 9.031 1.00 85.38 103 PHE A CA 1
ATOM 751 C C . PHE A 1 103 ? 1.065 -15.694 9.894 1.00 85.38 103 PHE A C 1
ATOM 753 O O . PHE A 1 103 ? 0.657 -16.240 10.923 1.00 85.38 103 PHE A O 1
ATOM 760 N N . PRO A 1 104 ? 2.380 -15.709 9.569 1.00 87.62 104 PRO A N 1
ATOM 761 C CA . PRO A 1 104 ? 3.106 -14.960 8.526 1.00 87.62 104 PRO A CA 1
ATOM 762 C C . PRO A 1 104 ? 3.390 -15.749 7.222 1.00 87.62 104 PRO A C 1
ATOM 764 O O . PRO A 1 104 ? 4.400 -15.513 6.551 1.00 87.62 104 PRO A O 1
ATOM 767 N N . LEU A 1 105 ? 2.537 -16.708 6.851 1.00 92.12 105 LEU A N 1
ATOM 768 C CA . LEU A 1 105 ? 2.670 -17.472 5.609 1.00 92.12 105 LEU A CA 1
ATOM 769 C C . LEU A 1 105 ? 2.237 -16.659 4.378 1.00 92.12 105 LEU A C 1
ATOM 771 O O . LEU A 1 105 ? 1.347 -15.804 4.405 1.00 92.12 105 LEU A O 1
ATOM 775 N N . ALA A 1 106 ? 2.873 -16.975 3.260 1.00 93.81 106 ALA A N 1
ATOM 776 C CA . ALA A 1 106 ? 2.545 -16.503 1.928 1.00 93.81 106 ALA A CA 1
ATOM 777 C C . ALA A 1 106 ? 2.653 -17.661 0.937 1.00 93.81 106 ALA A C 1
ATOM 779 O O . ALA A 1 106 ? 3.336 -18.643 1.212 1.00 93.81 106 ALA A O 1
ATOM 780 N N . HIS A 1 107 ? 2.028 -17.544 -0.229 1.00 93.50 107 HIS A N 1
ATOM 781 C CA . HIS A 1 107 ? 2.242 -18.487 -1.323 1.00 93.50 107 HIS A CA 1
ATOM 782 C C . HIS A 1 107 ? 2.986 -17.831 -2.486 1.00 93.50 107 HIS A C 1
ATOM 784 O O . HIS A 1 107 ? 2.900 -16.617 -2.699 1.00 93.50 107 HIS A O 1
ATOM 790 N N . ARG A 1 108 ? 3.728 -18.641 -3.246 1.00 93.25 108 ARG A N 1
ATOM 791 C CA . ARG A 1 108 ? 4.407 -18.195 -4.472 1.00 93.25 108 ARG A CA 1
ATOM 792 C C . ARG A 1 108 ? 3.431 -18.234 -5.650 1.00 93.25 108 ARG A C 1
ATOM 794 O O . ARG A 1 108 ? 2.256 -17.903 -5.513 1.00 93.25 108 ARG A O 1
ATOM 801 N N . GLN A 1 109 ? 3.891 -18.663 -6.822 1.00 93.06 109 GLN A N 1
ATOM 802 C CA . GLN A 1 109 ? 3.056 -18.745 -8.020 1.00 93.06 109 GLN A CA 1
ATOM 803 C C . GLN A 1 109 ? 1.920 -19.775 -7.913 1.00 93.06 109 GLN A C 1
ATOM 805 O O . GLN A 1 109 ? 0.900 -19.623 -8.576 1.00 93.06 109 GLN A O 1
ATOM 810 N N . ARG A 1 110 ? 2.083 -20.811 -7.082 1.00 93.38 110 ARG A N 1
ATOM 811 C CA . ARG A 1 110 ? 1.042 -21.801 -6.774 1.00 93.38 110 ARG A CA 1
ATOM 812 C C . ARG A 1 110 ? 0.622 -21.649 -5.319 1.00 93.38 110 ARG A C 1
ATOM 814 O O . ARG A 1 110 ? 1.487 -21.522 -4.460 1.00 93.38 110 ARG A O 1
ATOM 821 N N . GLU A 1 111 ? -0.674 -21.746 -5.039 1.00 90.69 111 GLU A N 1
ATOM 822 C CA . GLU A 1 111 ? -1.224 -21.619 -3.677 1.00 90.69 111 GLU A CA 1
ATOM 823 C C . GLU A 1 111 ? -0.724 -22.705 -2.711 1.00 90.69 111 GLU A C 1
ATOM 825 O O . GLU A 1 111 ? -0.574 -22.463 -1.516 1.00 90.69 111 GLU A O 1
ATOM 830 N N . ALA A 1 112 ? -0.413 -23.896 -3.233 1.00 92.44 112 ALA A N 1
ATOM 831 C CA . ALA A 1 112 ? 0.137 -24.999 -2.447 1.00 92.44 112 ALA A CA 1
ATOM 832 C C . ALA A 1 112 ? 1.606 -24.785 -2.027 1.00 92.44 112 ALA A C 1
ATOM 834 O O . ALA A 1 112 ? 2.070 -25.423 -1.086 1.00 92.44 112 ALA A O 1
ATOM 835 N N . ASP A 1 113 ? 2.347 -23.915 -2.721 1.00 93.12 113 ASP A N 1
ATOM 836 C CA . ASP A 1 113 ? 3.751 -23.613 -2.421 1.00 93.12 113 ASP A CA 1
ATOM 837 C C . ASP A 1 113 ? 3.823 -22.483 -1.386 1.00 93.12 113 ASP A C 1
ATOM 839 O O . ASP A 1 113 ? 3.929 -21.301 -1.734 1.00 93.12 113 ASP A O 1
ATOM 843 N N . LYS A 1 114 ? 3.673 -22.867 -0.112 1.00 93.56 114 LYS A N 1
ATOM 844 C CA . LYS A 1 114 ? 3.645 -21.958 1.038 1.00 93.56 114 LYS A CA 1
ATOM 845 C C . LYS A 1 114 ? 5.051 -21.702 1.586 1.00 93.56 114 LYS A C 1
ATOM 847 O O . LYS A 1 114 ? 5.838 -22.623 1.780 1.00 93.56 114 LYS A O 1
ATOM 852 N N . VAL A 1 115 ? 5.334 -20.441 1.896 1.00 93.31 115 VAL A N 1
ATOM 853 C CA . VAL A 1 115 ? 6.596 -19.951 2.458 1.00 93.31 115 VAL A CA 1
ATOM 854 C C . VAL A 1 115 ? 6.333 -19.003 3.627 1.00 93.31 115 VAL A C 1
ATOM 856 O O . VAL A 1 115 ? 5.346 -18.270 3.635 1.00 93.31 115 VAL A O 1
ATOM 859 N N . THR A 1 116 ? 7.232 -18.980 4.606 1.00 94.06 116 THR A N 1
ATOM 860 C CA . THR A 1 116 ? 7.168 -18.043 5.737 1.00 94.06 116 THR A CA 1
ATOM 861 C C . THR A 1 116 ? 7.885 -16.742 5.386 1.00 94.06 116 THR A C 1
ATOM 863 O O . THR A 1 116 ? 9.052 -16.765 4.992 1.00 94.06 116 THR A O 1
ATOM 866 N N . VAL A 1 117 ? 7.212 -15.600 5.539 1.00 93.75 117 VAL A N 1
ATOM 867 C CA . VAL A 1 117 ? 7.779 -14.288 5.199 1.00 93.75 117 VAL A CA 1
ATOM 868 C C . VAL A 1 117 ? 8.424 -13.645 6.424 1.00 93.75 117 VAL A C 1
ATOM 870 O O . VAL A 1 117 ? 7.734 -13.251 7.357 1.00 93.75 117 VAL A O 1
ATOM 873 N N . TRP A 1 118 ? 9.746 -13.469 6.379 1.00 94.19 118 TRP A N 1
ATOM 874 C CA . TRP A 1 118 ? 10.524 -12.803 7.438 1.00 94.19 118 TRP A CA 1
ATOM 875 C C . TRP A 1 118 ? 10.958 -11.375 7.089 1.00 94.19 118 TRP A C 1
ATOM 877 O O . TRP A 1 118 ? 11.339 -10.612 7.967 1.00 94.19 118 TRP A O 1
ATOM 887 N N . CYS A 1 119 ? 10.894 -10.993 5.814 1.00 93.00 119 CYS A N 1
ATOM 888 C CA . CYS A 1 119 ? 11.330 -9.685 5.317 1.00 93.00 119 CYS A CA 1
ATOM 889 C C . CYS A 1 119 ? 10.177 -8.680 5.137 1.00 93.00 119 CYS A C 1
ATOM 891 O O . CYS A 1 119 ? 10.292 -7.741 4.351 1.00 93.00 119 CYS A O 1
ATOM 893 N N . SER A 1 120 ? 9.037 -8.890 5.806 1.00 91.88 120 SER A N 1
ATOM 894 C CA . SER A 1 120 ? 7.901 -7.967 5.719 1.00 91.88 120 SER A CA 1
ATOM 895 C C . SER A 1 120 ? 8.076 -6.786 6.675 1.00 91.88 120 SER A C 1
ATOM 897 O O . SER A 1 120 ? 8.438 -6.977 7.830 1.00 91.88 120 SER A O 1
ATOM 899 N N . ASN A 1 121 ? 7.724 -5.583 6.216 1.00 94.62 121 ASN A N 1
ATOM 900 C CA . ASN A 1 121 ? 7.663 -4.378 7.056 1.00 94.62 121 ASN A CA 1
ATOM 901 C C . ASN A 1 121 ? 6.323 -4.235 7.807 1.00 94.62 121 ASN A C 1
ATOM 903 O O . ASN A 1 121 ? 6.076 -3.225 8.460 1.00 94.62 121 ASN A O 1
ATOM 907 N N . ASP A 1 122 ? 5.429 -5.220 7.706 1.00 93.94 122 ASP A N 1
ATOM 908 C CA . ASP A 1 122 ? 4.194 -5.277 8.489 1.00 93.94 122 ASP A CA 1
ATOM 909 C C . ASP A 1 122 ? 4.481 -5.832 9.891 1.00 93.94 122 ASP A C 1
ATOM 911 O O . ASP A 1 122 ? 4.154 -6.974 10.212 1.00 93.94 122 ASP A O 1
ATOM 915 N N . TYR A 1 123 ? 5.154 -5.018 10.707 1.00 93.19 123 TYR A N 1
ATOM 916 C CA . TYR A 1 123 ? 5.718 -5.434 11.996 1.00 93.19 123 TYR A CA 1
ATOM 917 C C . TYR A 1 123 ? 4.678 -5.949 12.992 1.00 93.19 123 TYR A C 1
ATOM 919 O O . TYR A 1 123 ? 4.935 -6.896 13.728 1.00 93.19 123 TYR A O 1
ATOM 927 N N . LEU A 1 124 ? 3.505 -5.318 13.019 1.00 93.31 124 LEU A N 1
ATOM 928 C CA . LEU A 1 124 ? 2.437 -5.623 13.973 1.00 93.31 124 LEU A CA 1
ATOM 929 C C . LEU A 1 124 ? 1.336 -6.506 13.367 1.00 93.31 124 LEU A C 1
ATOM 931 O O . LEU A 1 124 ? 0.318 -6.748 14.012 1.00 93.31 124 LEU A O 1
ATOM 935 N N . ALA A 1 125 ? 1.516 -6.973 12.126 1.00 92.56 125 ALA A N 1
ATOM 936 C CA . ALA A 1 125 ? 0.513 -7.728 11.379 1.00 92.56 125 ALA A CA 1
ATOM 937 C C . ALA A 1 125 ? -0.852 -7.011 11.292 1.00 92.56 125 ALA A C 1
ATOM 939 O O . ALA A 1 125 ? -1.907 -7.657 11.248 1.00 92.56 125 ALA A O 1
ATOM 940 N N . LEU A 1 126 ? -0.839 -5.671 11.279 1.00 93.81 126 LEU A N 1
ATOM 941 C CA . LEU A 1 126 ? -2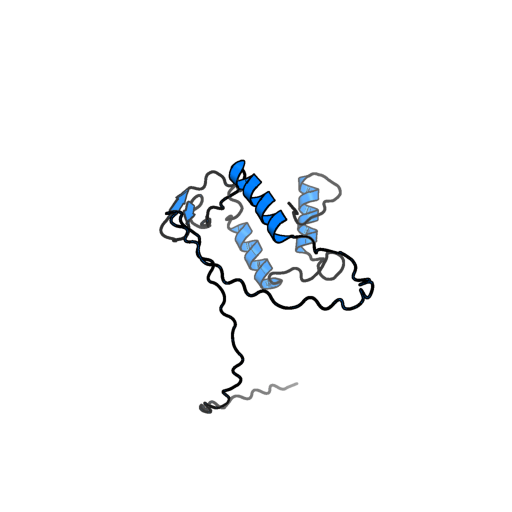.054 -4.852 11.251 1.00 93.81 126 LEU A CA 1
ATOM 942 C C . LEU A 1 126 ? -2.738 -4.905 9.887 1.00 93.81 126 LEU A C 1
ATOM 944 O O . LEU A 1 126 ? -3.947 -4.698 9.813 1.00 93.81 126 LEU A O 1
ATOM 948 N N . SER A 1 127 ? -2.012 -5.268 8.822 1.00 92.88 127 SER A N 1
ATOM 949 C CA . SER A 1 127 ? -2.606 -5.401 7.483 1.00 92.88 127 SER A CA 1
ATOM 950 C C . SER A 1 127 ? -3.717 -6.455 7.394 1.00 92.88 127 SER A C 1
ATOM 952 O O . SER A 1 127 ? -4.538 -6.395 6.483 1.00 92.88 127 SER A O 1
ATOM 954 N N . LYS A 1 128 ? -3.768 -7.403 8.341 1.00 92.25 128 LYS A N 1
ATOM 955 C CA . LYS A 1 128 ? -4.797 -8.452 8.433 1.00 92.25 128 LYS A CA 1
ATOM 956 C C . LYS A 1 128 ? -5.693 -8.333 9.668 1.00 92.25 128 LYS A C 1
ATOM 958 O O . LYS A 1 128 ? -6.434 -9.267 9.970 1.00 92.25 128 LYS A O 1
ATOM 963 N N . HIS A 1 129 ? -5.574 -7.253 10.442 1.00 95.75 129 HIS A N 1
ATOM 964 C CA . HIS A 1 129 ? -6.349 -7.095 11.672 1.00 95.75 129 HIS A CA 1
ATOM 965 C C . HIS A 1 129 ? -7.851 -7.020 11.339 1.00 95.75 129 HIS A C 1
ATOM 967 O O . HIS A 1 129 ? -8.218 -6.267 10.434 1.00 95.75 129 HIS A O 1
ATOM 973 N N . PRO A 1 130 ? -8.731 -7.772 12.031 1.00 95.12 130 PRO A N 1
ATOM 974 C CA . PRO A 1 130 ? -10.144 -7.870 11.661 1.00 95.12 130 PRO A CA 1
ATOM 975 C C . PRO A 1 130 ? -10.853 -6.511 11.638 1.00 95.12 130 PRO A C 1
ATOM 977 O O . PRO A 1 130 ? -11.622 -6.260 10.719 1.00 95.12 130 PRO A O 1
ATOM 980 N N . GLU A 1 131 ? -10.545 -5.607 12.573 1.00 96.44 131 GLU A N 1
ATOM 981 C CA . GLU A 1 131 ? -11.130 -4.255 12.586 1.00 96.44 131 GLU A CA 1
ATOM 982 C C . GLU A 1 131 ? -10.660 -3.395 11.404 1.00 96.44 131 GLU A C 1
ATOM 984 O O . GLU A 1 131 ? -11.429 -2.600 10.871 1.00 96.44 131 GLU A O 1
ATOM 989 N N . VAL A 1 132 ? -9.413 -3.577 10.952 1.00 95.94 132 VAL A N 1
ATOM 990 C CA . VAL A 1 132 ? -8.878 -2.860 9.783 1.00 95.94 132 VAL A CA 1
ATOM 991 C C . VAL A 1 132 ? -9.571 -3.356 8.514 1.00 95.94 132 VAL A C 1
ATOM 993 O O . VAL A 1 132 ? -10.011 -2.551 7.696 1.00 95.94 132 VAL A O 1
ATOM 996 N N . LEU A 1 133 ? -9.723 -4.677 8.373 1.00 95.69 133 LEU A N 1
ATOM 997 C CA . LEU A 1 133 ? -10.427 -5.283 7.241 1.00 95.69 133 LEU A CA 1
ATOM 998 C C . LEU A 1 133 ? -11.907 -4.878 7.213 1.00 95.69 133 LEU A C 1
ATOM 1000 O O . LEU A 1 133 ? -12.424 -4.518 6.158 1.00 95.69 133 LEU A O 1
ATOM 1004 N N . ASP A 1 134 ? -12.577 -4.878 8.364 1.00 97.25 134 ASP A N 1
ATOM 1005 C CA . ASP A 1 134 ? -13.970 -4.442 8.494 1.00 97.25 134 ASP A CA 1
ATOM 1006 C C . ASP A 1 134 ? -14.151 -2.961 8.116 1.00 97.25 134 ASP A C 1
ATOM 1008 O O . ASP A 1 134 ? -15.036 -2.624 7.325 1.00 97.25 134 ASP A O 1
ATOM 1012 N N . ALA A 1 135 ? -13.270 -2.074 8.593 1.00 96.38 135 ALA A N 1
ATOM 1013 C CA . ALA A 1 135 ? -13.288 -0.662 8.215 1.00 96.38 135 ALA A CA 1
ATOM 1014 C C . ALA A 1 135 ? -13.101 -0.464 6.699 1.00 96.38 135 ALA A C 1
ATOM 1016 O O . ALA A 1 135 ? -13.775 0.378 6.094 1.00 96.38 135 ALA A O 1
ATOM 1017 N N . MET A 1 136 ? -12.233 -1.261 6.064 1.00 95.50 136 MET A N 1
ATOM 1018 C CA . MET A 1 136 ? -12.050 -1.248 4.610 1.00 95.50 136 MET A CA 1
ATOM 1019 C C . MET A 1 136 ? -13.305 -1.724 3.871 1.00 95.50 136 MET A C 1
ATOM 1021 O O . MET A 1 136 ? -13.754 -1.024 2.966 1.00 95.50 136 MET A O 1
ATOM 1025 N N . HIS A 1 137 ? -13.903 -2.853 4.269 1.00 96.81 137 HIS A N 1
ATOM 1026 C CA . HIS A 1 137 ? -15.130 -3.372 3.651 1.00 96.81 137 HIS A CA 1
ATOM 1027 C C . HIS A 1 137 ? -16.274 -2.353 3.717 1.00 96.81 137 HIS A C 1
ATOM 1029 O O . HIS A 1 137 ? -16.822 -1.978 2.683 1.00 96.81 137 HIS A O 1
ATOM 1035 N N . LYS A 1 138 ? -16.542 -1.793 4.904 1.00 96.75 138 LYS A N 1
ATOM 1036 C CA . LYS A 1 138 ? -17.574 -0.760 5.099 1.00 96.75 138 LYS A CA 1
ATOM 1037 C C . LYS A 1 138 ? -17.342 0.481 4.238 1.00 96.75 138 LYS A C 1
ATOM 1039 O O . LYS A 1 138 ? -18.292 1.082 3.736 1.00 96.75 138 LYS A O 1
ATOM 1044 N N . THR A 1 139 ? -16.085 0.892 4.086 1.00 95.94 139 THR A N 1
ATOM 1045 C CA . THR A 1 139 ? -15.734 2.072 3.287 1.00 95.94 139 THR A CA 1
ATOM 1046 C C . THR A 1 139 ? -15.911 1.800 1.796 1.00 95.94 139 THR A C 1
ATOM 1048 O O . THR A 1 139 ? -16.471 2.644 1.099 1.00 95.94 139 THR A O 1
ATOM 1051 N N . ILE A 1 140 ? -15.494 0.624 1.318 1.00 96.44 140 ILE A N 1
ATOM 1052 C CA . ILE A 1 140 ? -15.644 0.211 -0.084 1.00 96.44 140 ILE A CA 1
ATOM 1053 C C . ILE A 1 140 ? -17.124 0.107 -0.461 1.00 96.44 140 ILE A C 1
ATOM 1055 O O . ILE A 1 140 ? -17.517 0.648 -1.492 1.00 96.44 140 ILE A O 1
ATOM 1059 N N . ASP A 1 141 ? -17.951 -0.505 0.388 1.00 96.81 141 ASP A N 1
ATOM 1060 C CA . ASP A 1 141 ? -19.386 -0.661 0.124 1.00 96.81 141 ASP A CA 1
ATOM 1061 C C . ASP A 1 141 ? -20.118 0.690 0.069 1.00 96.81 141 ASP A C 1
ATOM 1063 O O . ASP A 1 141 ? -21.078 0.858 -0.683 1.00 96.81 141 ASP A O 1
ATOM 1067 N N . LYS A 1 142 ? -19.657 1.680 0.847 1.00 96.06 142 LYS A N 1
ATOM 1068 C CA . LYS A 1 142 ? -20.281 3.008 0.925 1.00 96.06 142 LYS A CA 1
ATOM 1069 C C . LYS A 1 142 ? -19.778 3.999 -0.128 1.00 96.06 142 LYS A C 1
ATOM 1071 O O . LYS A 1 142 ? -20.567 4.800 -0.622 1.00 96.06 142 LYS A O 1
ATOM 1076 N N . TYR A 1 143 ? -18.477 4.007 -0.417 1.00 94.25 143 TYR A N 1
ATOM 1077 C CA . TYR A 1 143 ? -17.820 5.051 -1.217 1.00 94.25 143 TYR A CA 1
ATOM 1078 C C . TYR A 1 143 ? -17.181 4.534 -2.514 1.00 94.25 143 TYR A C 1
ATOM 1080 O O . TYR A 1 143 ? -16.776 5.338 -3.352 1.00 94.25 143 TYR A O 1
ATOM 1088 N N . GLY A 1 144 ? -17.092 3.217 -2.708 1.00 93.81 144 GLY A N 1
ATOM 1089 C CA . GLY A 1 144 ? -16.377 2.612 -3.827 1.00 93.81 144 GLY A CA 1
ATOM 1090 C C . GLY A 1 144 ? -14.859 2.565 -3.616 1.00 93.81 144 GLY A C 1
ATOM 1091 O O . GLY A 1 144 ? -14.353 2.672 -2.502 1.00 93.81 144 GLY A O 1
ATOM 1092 N N . CYS A 1 145 ? -14.114 2.354 -4.705 1.00 92.25 145 CYS A N 1
ATOM 1093 C CA . CYS A 1 145 ? -12.667 2.111 -4.652 1.00 92.25 145 CYS A CA 1
ATOM 1094 C C . CYS A 1 145 ? -11.821 3.397 -4.698 1.00 92.25 145 CYS A C 1
ATOM 1096 O O . CYS A 1 145 ? -10.871 3.549 -3.933 1.00 92.25 145 CYS A O 1
ATOM 1098 N N . GLY A 1 146 ? -12.133 4.313 -5.616 1.00 90.69 146 GLY A N 1
ATOM 1099 C CA . GLY A 1 146 ? -11.313 5.495 -5.882 1.00 90.69 146 GLY A CA 1
ATOM 1100 C C . GLY A 1 146 ? -11.909 6.771 -5.301 1.00 90.69 146 GLY A C 1
ATOM 1101 O O . GLY A 1 146 ? -13.119 6.957 -5.321 1.00 90.69 146 GLY A O 1
ATOM 1102 N N . ALA A 1 147 ? -11.051 7.702 -4.874 1.00 89.94 147 ALA A N 1
ATOM 1103 C CA . ALA A 1 147 ? -11.483 9.032 -4.434 1.00 89.94 147 ALA A CA 1
ATOM 1104 C C . ALA A 1 147 ? -12.088 9.887 -5.568 1.00 89.94 147 ALA A C 1
ATOM 1106 O O . ALA A 1 147 ? -12.773 10.861 -5.290 1.00 89.94 147 ALA A O 1
ATOM 1107 N N . GLY A 1 148 ? -11.828 9.547 -6.837 1.00 90.56 148 GLY A N 1
ATOM 1108 C CA . GLY A 1 148 ? -12.466 10.185 -7.996 1.00 90.56 148 GLY A CA 1
ATOM 1109 C C . GLY A 1 148 ? -11.951 11.582 -8.365 1.00 90.56 148 GLY A C 1
ATOM 1110 O O . GLY A 1 148 ? -12.477 12.183 -9.295 1.00 90.56 148 GLY A O 1
ATOM 1111 N N . GLY A 1 149 ? -10.920 12.100 -7.691 1.00 91.62 149 GLY A N 1
ATOM 1112 C CA . GLY A 1 149 ? -10.390 13.433 -7.971 1.00 91.62 149 GLY A CA 1
ATOM 1113 C C . GLY A 1 149 ? -9.154 13.808 -7.152 1.00 91.62 149 GLY A C 1
ATOM 1114 O O . GLY A 1 149 ? -8.613 12.996 -6.399 1.00 91.62 149 GLY A O 1
ATOM 1115 N N . THR A 1 150 ? -8.683 15.045 -7.318 1.00 93.88 150 THR A N 1
ATOM 1116 C CA . THR A 1 150 ? -7.580 15.616 -6.523 1.00 93.88 150 THR A CA 1
ATOM 1117 C C . THR A 1 150 ? -8.117 16.228 -5.229 1.00 93.88 150 THR A C 1
ATOM 1119 O O . THR A 1 150 ? -9.318 16.446 -5.090 1.00 93.88 150 THR A O 1
ATOM 1122 N N . ARG A 1 151 ? -7.239 16.577 -4.276 1.00 91.81 151 ARG A N 1
ATOM 1123 C CA . ARG A 1 151 ? -7.670 17.213 -3.014 1.00 91.81 151 ARG A CA 1
ATOM 1124 C C . ARG A 1 151 ? -8.477 18.499 -3.227 1.00 91.81 151 ARG A C 1
ATOM 1126 O O . ARG A 1 151 ? -9.315 18.798 -2.391 1.00 91.81 151 ARG A O 1
ATOM 1133 N N . ASN A 1 152 ? -8.246 19.231 -4.318 1.00 92.56 152 ASN A N 1
ATOM 1134 C CA . ASN A 1 152 ? -8.997 20.449 -4.627 1.00 92.56 152 ASN A CA 1
ATOM 1135 C C . ASN A 1 152 ? -10.292 20.176 -5.418 1.00 92.56 152 ASN A C 1
ATOM 1137 O O . ASN A 1 152 ? -11.235 20.955 -5.346 1.00 92.56 152 ASN A O 1
ATOM 1141 N N . ILE A 1 153 ? -10.353 19.083 -6.189 1.00 91.44 153 ILE A N 1
ATOM 1142 C CA . ILE A 1 153 ? -11.463 18.802 -7.110 1.00 91.44 153 ILE A CA 1
ATOM 1143 C C . ILE A 1 153 ? -11.990 17.393 -6.842 1.00 91.44 153 ILE A C 1
ATOM 1145 O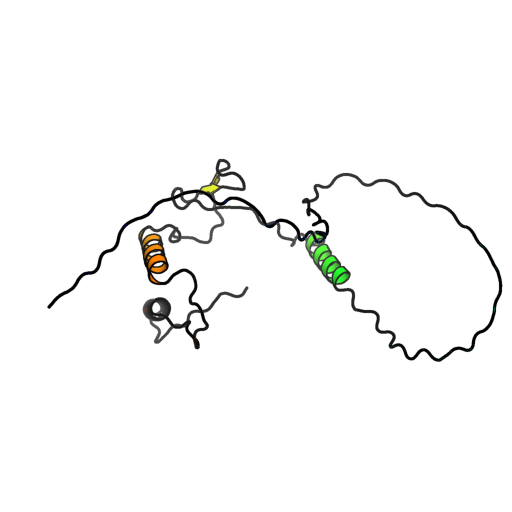 O . ILE A 1 153 ? -11.360 16.421 -7.246 1.00 91.44 153 ILE A O 1
ATOM 1149 N N . ALA A 1 154 ? -13.144 17.289 -6.176 1.00 86.62 154 ALA A N 1
ATOM 1150 C CA . ALA A 1 154 ? -13.884 16.051 -5.873 1.00 86.62 154 ALA A CA 1
ATOM 1151 C C . ALA A 1 154 ? -13.168 14.978 -5.013 1.00 86.62 154 ALA A C 1
ATOM 1153 O O . ALA A 1 154 ? -13.815 14.028 -4.588 1.00 86.62 154 ALA A O 1
ATOM 1154 N N . GLY A 1 155 ? -11.878 15.127 -4.689 1.00 89.75 155 GLY A N 1
ATOM 1155 C CA . GLY A 1 155 ? -11.094 14.162 -3.903 1.00 89.75 155 GLY A CA 1
ATOM 1156 C C . GLY A 1 155 ? -10.907 14.513 -2.422 1.00 89.75 155 GLY A C 1
ATOM 1157 O O . GLY A 1 155 ? -10.033 13.943 -1.770 1.00 89.75 155 GLY A O 1
ATOM 1158 N N . HIS A 1 156 ? -11.677 15.462 -1.880 1.00 93.69 156 HIS A N 1
ATOM 1159 C CA . HIS A 1 156 ? -11.662 15.813 -0.456 1.00 93.69 156 HIS A CA 1
ATOM 1160 C C . HIS A 1 156 ? -12.832 15.132 0.266 1.00 93.69 156 HIS A C 1
ATOM 1162 O O . HIS A 1 156 ? -13.983 15.522 0.087 1.00 93.69 156 HIS A O 1
ATOM 1168 N N . ASN A 1 157 ? -12.551 14.089 1.052 1.00 93.88 157 ASN A N 1
ATOM 1169 C CA . ASN A 1 157 ? -13.572 13.236 1.667 1.00 93.88 157 ASN A CA 1
ATOM 1170 C C . ASN A 1 157 ? -13.387 13.086 3.190 1.00 93.88 157 ASN A C 1
ATOM 1172 O O . ASN A 1 157 ? -12.319 13.367 3.736 1.00 93.88 157 ASN A O 1
ATOM 1176 N N . ILE A 1 158 ? -14.444 12.618 3.868 1.00 95.00 158 ILE A N 1
ATOM 1177 C CA . ILE A 1 158 ? -14.466 12.409 5.328 1.00 95.00 158 ILE A CA 1
ATOM 1178 C C . ILE A 1 158 ? -13.338 11.468 5.802 1.00 95.00 158 ILE A C 1
ATOM 1180 O O . ILE A 1 158 ? -12.662 11.826 6.764 1.00 95.00 158 ILE A O 1
ATOM 1184 N N . PRO A 1 159 ? -13.058 10.317 5.147 1.00 95.06 159 PRO A N 1
ATOM 1185 C CA . PRO A 1 159 ? -11.937 9.462 5.547 1.00 95.06 159 PRO A CA 1
ATOM 1186 C C . PRO A 1 159 ? -10.580 10.177 5.549 1.00 95.06 159 PRO A C 1
ATOM 1188 O O . PRO A 1 159 ? -9.769 9.937 6.438 1.00 95.06 159 PRO A O 1
ATOM 1191 N N . THR A 1 160 ? -10.340 11.080 4.592 1.00 95.12 160 THR A N 1
ATOM 1192 C CA . THR A 1 160 ? -9.085 11.844 4.522 1.00 95.12 160 THR A CA 1
ATOM 1193 C C . THR A 1 160 ? -8.963 12.826 5.686 1.00 95.12 160 THR A C 1
ATOM 1195 O O . THR A 1 160 ? -7.911 12.886 6.316 1.00 95.12 160 THR A O 1
ATOM 1198 N N . LEU A 1 161 ? -10.041 13.551 6.005 1.00 95.50 161 LEU A N 1
ATOM 1199 C CA . LEU A 1 161 ? -10.074 14.485 7.136 1.00 95.50 161 LEU A CA 1
ATOM 1200 C C . LEU A 1 161 ? -9.839 13.775 8.472 1.00 95.50 161 LEU A C 1
ATOM 1202 O O . LEU A 1 161 ? -9.024 14.225 9.275 1.00 95.50 161 LEU A O 1
ATOM 1206 N N . ASN A 1 162 ? -10.515 12.644 8.691 1.00 96.75 162 ASN A N 1
ATOM 1207 C CA . ASN A 1 162 ? -10.364 11.868 9.919 1.00 96.75 162 ASN A CA 1
ATOM 1208 C C . ASN A 1 162 ? -8.930 11.348 10.070 1.00 96.75 162 ASN A C 1
ATOM 1210 O O . ASN A 1 162 ? -8.358 11.442 11.149 1.00 96.75 162 ASN A O 1
ATOM 1214 N N . LEU A 1 163 ? -8.324 10.850 8.987 1.00 96.38 163 LEU A N 1
ATOM 1215 C CA . LEU A 1 163 ? -6.941 10.379 9.021 1.00 96.38 163 LEU A CA 1
ATOM 1216 C C . LEU A 1 163 ? -5.955 11.509 9.357 1.00 96.38 163 LEU A C 1
ATOM 1218 O O . LEU A 1 163 ? -5.050 11.307 10.161 1.00 96.38 163 LEU A O 1
ATOM 1222 N N . GLU A 1 164 ? -6.129 12.699 8.778 1.00 96.94 164 GLU A N 1
ATOM 1223 C CA . GLU A 1 164 ? -5.289 13.866 9.082 1.00 96.94 164 GLU A CA 1
ATOM 1224 C C . GLU A 1 164 ? -5.437 14.313 10.547 1.00 96.94 164 GLU A C 1
ATOM 1226 O O . GLU A 1 164 ? -4.435 14.577 11.213 1.00 96.94 164 GLU A O 1
ATOM 1231 N N . ALA A 1 165 ? -6.659 14.322 11.083 1.00 97.62 165 ALA A N 1
ATOM 1232 C CA . ALA A 1 165 ? -6.918 14.658 12.483 1.00 97.62 165 ALA A CA 1
ATOM 1233 C C . ALA A 1 165 ? -6.333 13.626 13.468 1.00 97.62 165 ALA A C 1
ATOM 1235 O O . ALA A 1 165 ? -5.708 14.002 14.464 1.00 97.62 165 ALA A O 1
ATOM 1236 N N . GLU A 1 166 ? -6.477 12.329 13.184 1.00 97.38 166 GLU A N 1
ATOM 1237 C CA . GLU A 1 166 ? -5.910 11.258 14.014 1.00 97.38 166 GLU A CA 1
ATOM 1238 C C . GLU A 1 166 ? -4.376 11.280 13.991 1.00 97.38 166 GLU A C 1
ATOM 1240 O O . GLU A 1 166 ? -3.730 11.153 15.031 1.00 97.38 166 GLU A O 1
ATOM 1245 N N . LEU A 1 167 ? -3.762 11.526 12.828 1.00 97.62 167 LEU A N 1
ATOM 1246 C CA . LEU A 1 167 ? -2.306 11.662 12.718 1.00 97.62 167 LEU A CA 1
ATOM 1247 C C . LEU A 1 167 ? -1.778 12.879 13.485 1.00 97.62 167 LEU A C 1
ATOM 1249 O O . LEU A 1 167 ? -0.724 12.780 14.124 1.00 97.62 167 LEU A O 1
ATOM 1253 N N . ALA A 1 168 ? -2.496 14.003 13.442 1.00 97.75 168 ALA A N 1
ATOM 1254 C CA . ALA A 1 168 ? -2.162 15.197 14.212 1.00 97.75 168 ALA A CA 1
ATOM 1255 C C . ALA A 1 168 ? -2.248 14.924 15.723 1.00 97.75 168 ALA A C 1
ATOM 1257 O O . ALA A 1 168 ? -1.310 15.237 16.462 1.00 97.75 168 ALA A O 1
ATOM 1258 N N . THR A 1 169 ? -3.317 14.249 16.159 1.00 98.00 169 THR A N 1
ATOM 1259 C CA . THR A 1 169 ? -3.525 13.824 17.552 1.00 98.00 169 THR A CA 1
ATOM 1260 C C . THR A 1 169 ? -2.413 12.887 18.025 1.00 98.00 169 THR A C 1
ATOM 1262 O O . THR A 1 169 ? -1.812 13.120 19.076 1.00 98.00 169 THR A O 1
ATOM 1265 N N . LEU A 1 170 ? -2.070 11.878 17.219 1.00 97.44 170 LEU A N 1
ATOM 1266 C CA . LEU A 1 170 ? -1.023 10.900 17.519 1.00 97.44 170 LEU A CA 1
ATOM 1267 C C . LEU A 1 170 ? 0.348 11.561 17.733 1.00 97.44 170 LEU A C 1
ATOM 1269 O O . LEU A 1 170 ? 1.076 11.195 18.655 1.00 97.44 170 LEU A O 1
ATOM 1273 N N . HIS A 1 171 ? 0.690 12.560 16.915 1.00 97.56 171 HIS A N 1
ATOM 1274 C CA . HIS A 1 171 ? 1.972 13.271 16.997 1.00 97.56 171 HIS A CA 1
ATOM 1275 C C . HIS A 1 171 ? 1.936 14.516 17.894 1.00 97.56 171 HIS A C 1
ATOM 1277 O O . HIS A 1 171 ? 2.960 15.191 18.029 1.00 97.56 171 HIS A O 1
ATOM 1283 N N . LYS A 1 172 ? 0.786 14.830 18.510 1.00 97.44 172 LYS A N 1
ATOM 1284 C CA . LYS A 1 172 ? 0.559 16.048 19.307 1.00 97.44 172 LYS A CA 1
ATOM 1285 C C . LYS A 1 172 ? 0.941 17.321 18.534 1.00 97.44 172 LYS A C 1
ATOM 1287 O O . LYS A 1 172 ? 1.673 18.175 19.038 1.00 97.44 172 LYS A O 1
ATOM 1292 N N . LYS A 1 173 ? 0.496 17.413 17.279 1.00 97.81 173 LYS A N 1
ATOM 1293 C CA . LYS A 1 173 ? 0.698 18.566 16.386 1.00 97.81 173 LYS A CA 1
ATOM 1294 C C . LYS A 1 173 ? -0.637 19.224 16.048 1.00 97.81 173 LYS A C 1
ATOM 1296 O O . LYS A 1 173 ? -1.682 18.601 16.168 1.00 97.81 173 LYS A O 1
ATOM 1301 N N . GLU A 1 174 ? -0.582 20.481 15.612 1.00 96.69 174 GLU A N 1
ATOM 1302 C CA . GLU A 1 174 ? -1.772 21.266 15.241 1.00 96.69 174 GLU A CA 1
ATOM 1303 C C . GLU A 1 174 ? -2.476 20.725 13.988 1.00 96.69 174 GLU A C 1
ATOM 1305 O O . GLU A 1 174 ? -3.683 20.880 13.837 1.00 96.69 174 GLU A O 1
ATOM 1310 N N . GLY A 1 175 ? -1.736 20.061 13.099 1.00 96.19 175 GLY A N 1
ATOM 1311 C CA . GLY A 1 175 ? -2.281 19.447 11.896 1.00 96.19 175 GLY A CA 1
ATOM 1312 C C . GLY A 1 175 ? -1.334 18.417 11.291 1.00 96.19 175 GLY A C 1
ATOM 1313 O O . GLY A 1 175 ? -0.151 18.354 11.636 1.00 96.19 175 GLY A O 1
ATOM 1314 N N . ALA A 1 176 ? -1.868 17.612 10.375 1.00 96.94 176 ALA A N 1
ATOM 1315 C CA . ALA A 1 176 ? -1.123 16.662 9.560 1.00 96.94 176 ALA A CA 1
ATOM 1316 C C . ALA A 1 176 ? -1.647 16.698 8.120 1.00 96.94 176 ALA A C 1
ATOM 1318 O O . ALA A 1 176 ? -2.777 17.115 7.871 1.00 96.94 176 ALA A O 1
ATOM 1319 N N . LEU A 1 177 ? -0.819 16.263 7.172 1.00 95.88 177 LEU A N 1
ATOM 1320 C CA . LEU A 1 177 ? -1.152 16.261 5.751 1.00 95.88 177 LEU A CA 1
ATOM 1321 C C . LEU A 1 177 ? -0.775 14.914 5.136 1.00 95.88 177 LEU A C 1
ATOM 1323 O O . LEU A 1 177 ? 0.359 14.454 5.282 1.00 95.88 177 LEU A O 1
ATOM 1327 N N . VAL A 1 178 ? -1.732 14.281 4.458 1.00 95.19 178 VAL A N 1
ATOM 1328 C CA . VAL A 1 178 ? -1.544 12.960 3.843 1.00 95.19 178 VAL A CA 1
ATOM 1329 C C . VAL A 1 178 ? -1.073 13.099 2.397 1.00 95.19 178 VAL A C 1
ATOM 1331 O O . VAL A 1 178 ? -1.668 13.823 1.596 1.00 95.19 178 VAL A O 1
ATOM 1334 N N . PHE A 1 179 ? -0.038 12.336 2.040 1.00 93.94 179 PHE A N 1
ATOM 1335 C CA . PHE A 1 179 ? 0.542 12.300 0.699 1.00 93.94 179 PHE A CA 1
ATOM 1336 C C . PHE A 1 179 ? 0.505 10.895 0.102 1.00 93.94 179 PHE A C 1
ATOM 1338 O O . PHE A 1 179 ? 0.576 9.889 0.809 1.00 93.94 179 PHE A O 1
ATOM 1345 N N . ARG A 1 180 ? 0.473 10.828 -1.233 1.00 91.25 180 ARG A N 1
ATOM 1346 C CA . ARG A 1 180 ? 0.851 9.610 -1.952 1.00 91.25 180 ARG A CA 1
ATOM 1347 C C . ARG A 1 180 ? 2.366 9.452 -1.850 1.00 91.25 180 ARG A C 1
ATOM 1349 O O . ARG A 1 180 ? 3.100 10.408 -2.084 1.00 91.25 180 ARG A O 1
ATOM 1356 N N . HIS A 1 181 ? 2.828 8.246 -1.560 1.00 86.25 181 HIS A N 1
ATOM 1357 C CA . HIS A 1 181 ? 4.244 7.927 -1.654 1.00 86.25 181 HIS A CA 1
ATOM 1358 C C . HIS A 1 181 ? 4.691 7.905 -3.126 1.00 86.25 181 HIS A C 1
ATOM 1360 O O . HIS A 1 181 ? 4.080 7.207 -3.937 1.00 86.25 181 HIS A O 1
ATOM 1366 N N . VAL A 1 182 ? 5.734 8.667 -3.465 1.00 50.81 182 VAL A N 1
ATOM 1367 C CA . VAL A 1 182 ? 6.455 8.553 -4.739 1.00 50.81 182 VAL A CA 1
ATOM 1368 C C . VAL A 1 182 ? 7.896 8.178 -4.394 1.00 50.81 182 VAL A C 1
ATOM 1370 O O . VAL A 1 182 ? 8.629 8.980 -3.822 1.00 50.81 182 VAL A O 1
ATOM 1373 N N . THR A 1 183 ? 8.267 6.927 -4.633 1.00 36.19 183 THR A N 1
ATOM 1374 C CA . THR A 1 183 ? 9.661 6.474 -4.714 1.00 36.19 183 THR A CA 1
ATOM 1375 C C . THR A 1 183 ? 9.780 5.418 -5.793 1.00 36.19 183 THR A C 1
ATOM 1377 O O . THR A 1 183 ? 8.741 4.801 -6.131 1.00 36.19 183 THR A O 1
#

InterPro domains:
  IPR015421 Pyridoxal phosphate-dependent transferase, major domain [G3DSA:3.40.640.10] (129-180)
  IPR015422 Pyridoxal phosphate-dependent transferase, small domain [G3DSA:3.90.1150.10] (111-124)
  IPR015424 Pyridoxal phosphate-dependent transferase [SSF53383] (77-179)
  IPR050087 8-amino-7-oxononanoate synthase class-II [PTHR13693] (67-180)

Organism: Saccharomyces cerevisiae (strain CEN.PK113-7D) (NCBI:txid889517)

Secondary structure (DSSP, 8-state):
----------------------------------PPP-------------------------------PPP-HHHHHHHHHHHHHHTT---PPP--EE-GGGTTEEE-SSTT-EEE--S-S-TT-GGG-HHHHHHHHHHHHHH-S---SBTTTB---HHHHHHHHHHHHHHT-S---------

pLDDT: mean 71.6, std 28.95, range [26.86, 98.0]